Protein 5LYE (pdb70)

Solvent-accessible surface area: 19104 Å² total; per-residue (Å²): 78,90,166,97,102,221,54,169,83,124,147,8,70,70,111,35,10,77,61,66,140,70,116,147,25,40,112,30,111,59,48,120,75,45,21,68,61,74,116,149,101,144,167,161,105,123,111,95,51,67,39,85,164,168,164,198,50,43,96,127,115,6,71,58,78,51,13,46,82,108,66,111,85,26,18,90,42,62,77,15,97,119,38,41,18,28,80,158,112,44,219,36,59,70,104,102,13,70,64,48,87,54,99,33,84,64,39,88,15,30,40,97,9,226,75,11,97,63,97,58,190,194,49,94,79,111,83,154,60,137,119,210,96,132,127,115,115,112,86,104,99,81,53,61,157,108,148,60,121,74,137,121,157,50,16,142,122,180,62,155,135,59,101,75,105,112,36,72,23,221,112,45,59,3,25,22,73,85,108,66,92,51,138,72,44,120,57,71,14,45,90,48,1,66,16,56,67,8,38,20,106,56,0,88,52,0,21,92,116,28,24,67,187,96,36,55,54,94,77,64,0,2,12,8,81,76,203,166,50,82,6,2,11,0,46,97

Sequence (236 aa):
ATESVYGLTRYSTNDEAIA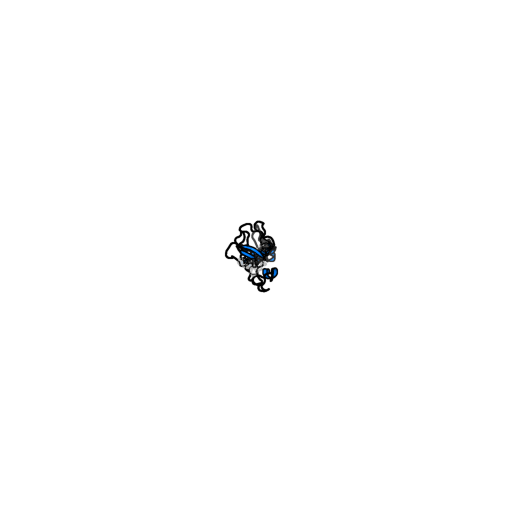GVNNESSITPAKFTVALNNVFETPYTFMNSTATEEYKGVIKLGTQSEVNSNNASVAVTGATLNGRGSTTSMRGVVKLTTTAGSQSGGDASSALAWNADVIHQRGGQTINGTLRINNTLTIASGGANITGTVNMTGGYIQGKRVVTQNEIDRTIPVGAIMMWAADSLPSDAWRFCHGGTVSASDCPLYASRIGTRYGGSSSNPGLPDMRLNYIIKVKE

GO terms:
  GO:0098025 virus tail, baseplate (C, IDA)

B-factor: mean 38.6, std 27.91, range [8.02, 122.23]

Radius of gyration: 70.93 Å; Cα contacts (8 Å, |Δi|>4): 293; chains: 1; bounding box: 30×39×230 Å

Foldseek 3Di:
DAPVDDDDAAADDLVCLQVPDDRGHDYDPVSVVSNCCVPVVPDDCLVVQAPDVVHHHDAAADDLVCVQVVPPGHDYDPVSLVVFADDPVGDHDADEDQEPPDHDPPDPSYDHDPNRPDDDDPDDDDDPDDDDDDDDDDDPDDDDDDDDDDDDPFDDDPRHGDDDPVCVCVVPNQFDKDADDDDDDPDPQKDFQQKWWDACVVQVPCLVPPNQVVHDHSRTHIGHRDPNTMMGGRHD

Secondary structure (DSSP, 8-state):
--SSS-----BPPHHHHHSTT--SSB--HHHHHHHHTTTTT---TTTTS---SS-----PBPPHHHHHTT-SSSBPPHHHHHHSB--SSS--B-EEESSTT--BTTBSSEEE-TTSS---SS-----SS----SS-----SS----SSPPP-S--EETTEEPP-GGGHHHHS-TT-EEEE-SSS-S-TTEEESBS-B--TTT-HHHHHHHTTTTSB-SSSBBPPB---EEEEE---

Structure (mmCIF, N/CA/C/O backbone):
data_5LYE
#
_entry.id   5LYE
#
_cell.length_a   51.257
_cell.length_b   51.257
_cell.length_c   249.491
_cell.angle_alpha   90.00
_cell.angle_beta   90.00
_cell.angle_gamma   120.00
#
_symmetry.space_group_name_H-M   'P 3 2 1'
#
loop_
_entity.id
_entity.type
_entity.pdbx_description
1 polymer Gp12
2 non-polymer 'CHLORIDE ION'
3 non-polymer 'SULFATE ION'
4 water water
#
loop_
_atom_site.group_PDB
_atom_site.id
_atom_site.type_symbol
_atom_site.label_atom_id
_atom_site.label_alt_id
_atom_site.label_comp_id
_atom_site.label_asym_id
_atom_site.label_entity_id
_atom_site.label_seq_id
_atom_site.pdbx_PDB_ins_code
_atom_site.Cartn_x
_atom_site.Cartn_y
_atom_site.Cartn_z
_atom_site.occupancy
_atom_site.B_iso_or_equiv
_atom_site.auth_seq_id
_atom_site.auth_comp_id
_atom_site.auth_asym_id
_atom_site.auth_atom_id
_atom_site.pdbx_PDB_model_num
ATOM 1 N N . ALA A 1 6 ? 6.357 26.727 -62.874 1.00 80.00 90 ALA A N 1
ATOM 2 C CA . ALA A 1 6 ? 6.730 27.865 -61.969 1.00 80.41 90 ALA A CA 1
ATOM 3 C C . ALA A 1 6 ? 7.947 27.561 -61.088 1.00 75.18 90 ALA A C 1
ATOM 4 O O . ALA A 1 6 ? 8.222 26.402 -60.758 1.00 69.84 90 ALA A O 1
ATOM 6 N N . THR A 1 7 ? 8.663 28.622 -60.723 1.00 75.65 91 THR A N 1
ATOM 7 C CA . THR A 1 7 ? 9.853 28.545 -59.870 1.00 80.54 91 THR A CA 1
ATOM 8 C C . THR A 1 7 ? 9.828 29.711 -58.886 1.00 85.55 91 THR A C 1
ATOM 9 O O . THR A 1 7 ? 8.915 30.539 -58.930 1.00 83.18 91 THR A O 1
ATOM 13 N N . GLU A 1 8 ? 10.823 29.778 -58.003 1.00 88.94 92 GLU A N 1
ATOM 14 C CA . GLU A 1 8 ? 11.060 30.989 -57.209 1.00 94.03 92 GLU A CA 1
ATOM 15 C C . GLU A 1 8 ? 11.475 32.160 -58.105 1.00 98.33 92 GLU A C 1
ATOM 16 O O . GLU A 1 8 ? 11.046 33.296 -57.887 1.00 94.80 92 GLU A O 1
ATOM 22 N N . SER A 1 9 ? 12.290 31.854 -59.119 1.00 105.05 93 SER A N 1
ATOM 23 C CA . SER A 1 9 ? 12.890 32.854 -60.009 1.00 108.29 93 SER A CA 1
ATOM 24 C C . SER A 1 9 ? 11.925 33.448 -61.045 1.00 101.47 93 SER A C 1
ATOM 25 O O . SER A 1 9 ? 11.772 34.671 -61.103 1.00 101.31 93 SER A O 1
ATOM 28 N N . VAL A 1 10 ? 11.299 32.595 -61.862 1.00 90.87 94 VAL A N 1
ATOM 29 C CA . VAL A 1 10 ? 10.430 33.064 -62.956 1.00 94.11 94 VAL A CA 1
ATOM 30 C C . VAL A 1 10 ? 9.035 32.473 -62.879 1.00 93.45 94 VAL A C 1
ATOM 31 O O . VAL A 1 10 ? 8.810 31.444 -62.239 1.00 90.91 94 VAL A O 1
ATOM 35 N N . TYR A 1 11 ? 8.119 33.136 -63.580 1.00 95.51 95 TYR A N 1
ATOM 36 C CA . TYR A 1 11 ? 6.698 32.792 -63.580 1.00 97.25 95 TYR A CA 1
ATOM 37 C C . TYR A 1 11 ? 6.431 31.561 -64.456 1.00 100.39 95 TYR A C 1
ATOM 38 O O . TYR A 1 11 ? 7.295 31.133 -65.220 1.00 102.83 95 TYR A O 1
ATOM 47 N N . GLY A 1 12 ? 5.236 30.992 -64.323 1.00 103.22 96 GLY A N 1
ATOM 48 C CA . GLY A 1 12 ? 4.861 29.771 -65.043 1.00 102.20 96 GLY A CA 1
ATOM 49 C C . GLY A 1 12 ? 3.689 29.065 -64.388 1.00 101.59 96 GLY A C 1
ATOM 50 O O . GLY A 1 12 ? 3.027 29.629 -63.514 1.00 102.76 96 GLY A O 1
ATOM 51 N N . LEU A 1 13 ? 3.437 27.828 -64.813 1.00 101.23 97 LEU A N 1
ATOM 52 C CA . LEU A 1 13 ? 2.297 27.048 -64.316 1.00 99.20 97 LEU A CA 1
ATOM 53 C C . LEU A 1 13 ? 2.566 26.484 -62.920 1.00 97.23 97 LEU A C 1
ATOM 54 O O . LEU A 1 13 ? 3.715 26.204 -62.570 1.00 94.85 97 LEU A O 1
ATOM 59 N N . THR A 1 14 ? 1.492 26.315 -62.143 1.00 94.22 98 THR A N 1
ATOM 60 C CA . THR A 1 14 ? 1.537 25.633 -60.840 1.00 91.74 98 THR A CA 1
ATOM 61 C C . THR A 1 14 ? 0.255 24.817 -60.604 1.00 88.61 98 THR A C 1
ATOM 62 O O . THR A 1 14 ? -0.824 25.202 -61.065 1.00 88.63 98 THR A O 1
ATOM 66 N N . ARG A 1 15 ? 0.397 23.683 -59.915 1.00 83.46 99 ARG A N 1
ATOM 67 C CA . ARG A 1 15 ? -0.737 22.922 -59.389 1.00 79.97 99 ARG A CA 1
ATOM 68 C C . ARG A 1 15 ? -0.900 23.259 -57.904 1.00 78.37 99 ARG A C 1
ATOM 69 O O . ARG A 1 15 ? -0.090 23.992 -57.326 1.00 78.93 99 ARG A O 1
ATOM 77 N N . TYR A 1 16 ? -1.947 22.706 -57.300 1.00 75.70 100 TYR A N 1
ATOM 78 C CA . TYR A 1 16 ? -2.228 22.888 -55.877 1.00 71.88 100 TYR A CA 1
ATOM 79 C C . TYR A 1 16 ? -1.692 21.712 -55.071 1.00 75.77 100 TYR A C 1
ATOM 80 O O . TYR A 1 16 ? -1.763 20.546 -55.500 1.00 73.15 100 TYR A O 1
ATOM 89 N N . SER A 1 17 ? -1.159 22.025 -53.893 1.00 72.54 101 SER A N 1
ATOM 90 C CA . SER A 1 17 ? -0.667 20.998 -52.984 1.00 73.58 101 SER A CA 1
ATOM 91 C C . SER A 1 17 ? -1.845 20.148 -52.508 1.00 70.55 101 SER A C 1
ATOM 92 O O . SER A 1 17 ? -2.968 20.649 -52.429 1.00 66.69 101 SER A O 1
ATOM 95 N N . THR A 1 18 ? -1.599 18.862 -52.246 1.00 74.42 102 THR A N 1
ATOM 96 C CA . THR A 1 18 ? -2.598 17.986 -51.615 1.00 78.37 102 THR A CA 1
ATOM 97 C C . THR A 1 18 ? -2.627 18.271 -50.115 1.00 80.72 102 THR A C 1
ATOM 98 O O . THR A 1 18 ? -1.770 19.003 -49.596 1.00 79.28 102 THR A O 1
ATOM 102 N N . ASN A 1 19 ? -3.604 17.688 -49.419 1.00 84.92 103 ASN A N 1
ATOM 103 C CA . ASN A 1 19 ? -3.678 17.806 -47.954 1.00 81.22 103 ASN A CA 1
ATOM 104 C C . ASN A 1 19 ? -2.406 17.263 -47.312 1.00 76.99 103 ASN A C 1
ATOM 105 O O . ASN A 1 19 ? -1.798 17.943 -46.484 1.00 74.58 103 ASN A O 1
ATOM 110 N N . ASP A 1 20 ? -1.991 16.067 -47.737 1.00 76.87 104 ASP A N 1
ATOM 111 C CA . ASP A 1 20 ? -0.773 15.410 -47.228 1.00 79.73 104 ASP A CA 1
ATOM 112 C C . ASP A 1 20 ? 0.488 16.258 -47.439 1.00 84.27 104 ASP A C 1
ATOM 113 O O . ASP A 1 20 ? 1.359 16.312 -46.565 1.00 83.97 104 ASP A O 1
ATOM 118 N N . GLU A 1 21 ? 0.582 16.905 -48.601 1.00 87.90 105 GLU A N 1
ATOM 119 C CA . GLU A 1 21 ? 1.679 17.840 -48.892 1.00 88.64 105 GLU A CA 1
ATOM 120 C C . GLU A 1 21 ? 1.619 19.111 -48.032 1.00 83.01 105 GLU A C 1
ATOM 121 O O . GLU A 1 21 ? 2.656 19.625 -47.603 1.00 76.65 105 GLU A O 1
ATOM 127 N N . ALA A 1 22 ? 0.410 19.622 -47.811 1.00 80.90 106 ALA A N 1
ATOM 128 C CA . ALA A 1 22 ? 0.209 20.805 -46.968 1.00 85.03 106 ALA A CA 1
ATOM 129 C C . ALA A 1 22 ? 0.697 20.564 -45.531 1.00 86.93 106 ALA A C 1
ATOM 130 O O . ALA A 1 22 ? 1.333 21.440 -44.934 1.00 87.58 106 ALA A O 1
ATOM 132 N N . ILE A 1 23 ? 0.409 19.372 -45.002 1.00 86.28 107 ILE A N 1
ATOM 133 C CA . ILE A 1 23 ? 0.824 18.979 -43.647 1.00 87.17 107 ILE A CA 1
ATOM 134 C C . ILE A 1 23 ? 2.325 18.700 -43.610 1.00 89.35 107 ILE A C 1
ATOM 135 O O . ILE A 1 23 ? 3.026 19.226 -42.741 1.00 91.28 107 ILE A O 1
ATOM 140 N N . ALA A 1 24 ? 2.801 17.866 -44.536 1.00 86.65 108 ALA A N 1
ATOM 141 C CA . ALA A 1 24 ? 4.230 17.571 -44.669 1.00 86.87 108 ALA A CA 1
ATOM 142 C C . ALA A 1 24 ? 4.866 18.665 -45.508 1.00 90.62 108 ALA A C 1
ATOM 143 O O . ALA A 1 24 ? 5.191 18.462 -46.684 1.00 103.95 108 ALA A O 1
ATOM 145 N N . GLY A 1 25 ? 5.042 19.834 -44.900 1.00 87.05 109 GLY A N 1
ATOM 146 C CA . GLY A 1 25 ? 5.404 21.041 -45.632 1.00 88.47 109 GLY A CA 1
ATOM 147 C C . GLY A 1 25 ? 6.866 21.151 -46.023 1.00 90.28 109 GLY A C 1
ATOM 148 O O . GLY A 1 25 ? 7.587 22.007 -45.505 1.00 94.60 109 GLY A O 1
ATOM 149 N N . VAL A 1 26 ? 7.298 20.272 -46.927 1.00 88.08 110 VAL A N 1
ATOM 150 C CA . VAL A 1 26 ? 8.608 20.377 -47.587 1.00 88.85 110 VAL A CA 1
ATOM 151 C C . VAL A 1 26 ? 8.529 20.470 -49.127 1.00 87.05 110 VAL A C 1
ATOM 152 O O . VAL A 1 26 ? 9.504 20.891 -49.750 1.00 88.94 110 VAL A O 1
ATOM 156 N N . ASN A 1 27 ? 7.398 20.091 -49.737 1.00 82.57 111 ASN A N 1
ATOM 157 C CA . ASN A 1 27 ? 7.240 20.152 -51.193 1.00 81.48 111 ASN A CA 1
ATOM 158 C C . ASN A 1 27 ? 7.322 21.598 -51.703 1.00 81.56 111 ASN A C 1
ATOM 159 O O . ASN A 1 27 ? 6.506 22.438 -51.312 1.00 77.96 111 ASN A O 1
ATOM 164 N N . ASN A 1 28 ? 8.286 21.856 -52.596 1.00 78.39 112 ASN A N 1
ATOM 165 C CA . ASN A 1 28 ? 8.567 23.204 -53.121 1.00 77.01 112 ASN A CA 1
ATOM 166 C C . ASN A 1 28 ? 7.988 23.447 -54.538 1.00 73.99 112 ASN A C 1
ATOM 167 O O . ASN A 1 28 ? 8.326 24.438 -55.190 1.00 67.51 112 ASN A O 1
ATOM 172 N N . GLU A 1 29 ? 7.088 22.573 -54.988 1.00 75.59 113 GLU A N 1
ATOM 173 C CA . GLU A 1 29 ? 6.683 22.504 -56.394 1.00 79.75 113 GLU A CA 1
ATOM 174 C C . GLU A 1 29 ? 5.143 22.441 -56.557 1.00 77.85 113 GLU A C 1
ATOM 175 O O . GLU A 1 29 ? 4.616 21.651 -57.350 1.00 79.26 113 GLU A O 1
ATOM 181 N N . SER A 1 30 ? 4.452 23.298 -55.801 1.00 72.70 114 SER A N 1
ATOM 182 C CA . SER A 1 30 ? 2.977 23.441 -55.814 1.00 73.70 114 SER A CA 1
ATOM 183 C C . SER A 1 30 ? 2.588 24.609 -54.903 1.00 71.84 114 SER A C 1
ATOM 184 O O . SER A 1 30 ? 3.405 25.045 -54.095 1.00 75.07 114 SER A O 1
ATOM 187 N N . SER A 1 31 ? 1.358 25.109 -55.025 1.00 69.42 115 SER A N 1
ATOM 188 C CA . SER A 1 31 ? 0.918 26.297 -54.274 1.00 73.46 115 SER A CA 1
ATOM 189 C C . SER A 1 31 ? -0.224 26.005 -53.279 1.00 73.85 115 SER A C 1
ATOM 190 O O . SER A 1 31 ? -0.998 25.049 -53.451 1.00 68.66 115 SER A O 1
ATOM 193 N N . ILE A 1 32 ? -0.317 26.850 -52.247 1.00 71.31 116 ILE A N 1
ATOM 194 C CA . ILE A 1 32 ? -1.241 26.625 -51.119 1.00 69.48 116 ILE A CA 1
ATOM 195 C C . ILE A 1 32 ? -2.543 27.395 -51.312 1.00 61.70 116 ILE A C 1
ATOM 196 O O . ILE A 1 32 ? -2.547 28.622 -51.458 1.00 61.48 116 ILE A O 1
ATOM 201 N N . THR A 1 33 ? -3.640 26.645 -51.304 1.00 60.09 117 THR A N 1
ATOM 202 C CA . THR A 1 33 ? -4.977 27.216 -51.379 1.00 63.95 117 THR A CA 1
ATOM 203 C C . THR A 1 33 ? -5.489 27.558 -49.965 1.00 66.41 117 THR A C 1
ATOM 204 O O . THR A 1 33 ? -5.008 26.971 -48.987 1.00 64.40 117 THR A O 1
ATOM 208 N N . PRO A 1 34 ? -6.448 28.501 -49.845 1.00 67.95 118 PRO A N 1
ATOM 209 C CA . PRO A 1 34 ? -7.113 28.727 -48.556 1.00 74.25 118 PRO A CA 1
ATOM 210 C C . PRO A 1 34 ? -7.491 27.438 -47.802 1.00 77.79 118 PRO A C 1
ATOM 211 O O . PRO A 1 34 ? -7.142 27.288 -46.635 1.00 74.56 118 PRO A O 1
ATOM 215 N N . ALA A 1 35 ? -8.148 26.509 -48.495 1.00 79.15 119 ALA A N 1
ATOM 216 C CA . ALA A 1 35 ? -8.567 25.221 -47.916 1.00 79.04 119 ALA A CA 1
ATOM 217 C C . ALA A 1 35 ? -7.453 24.384 -47.297 1.00 80.17 119 ALA A C 1
ATOM 218 O O . ALA A 1 35 ? -7.740 23.537 -46.457 1.00 81.91 119 ALA A O 1
ATOM 220 N N . LYS A 1 36 ? -6.206 24.594 -47.722 1.00 79.63 120 LYS A N 1
ATOM 221 C CA . LYS A 1 36 ? -5.059 23.839 -47.198 1.00 86.40 120 LYS A CA 1
ATOM 222 C C . LYS A 1 36 ? -4.093 24.664 -46.345 1.00 81.60 120 LYS A C 1
ATOM 223 O O . LYS A 1 36 ? -3.168 24.115 -45.746 1.00 76.33 120 LYS A O 1
ATOM 229 N N . PHE A 1 37 ? -4.305 25.976 -46.300 1.00 80.41 121 PHE A N 1
ATOM 230 C CA . PHE A 1 37 ? -3.827 26.798 -45.195 1.00 83.71 121 PHE A CA 1
ATOM 231 C C . PHE A 1 37 ? -4.475 26.280 -43.907 1.00 82.89 121 PHE A C 1
ATOM 232 O O . PHE A 1 37 ? -3.797 26.098 -42.898 1.00 87.41 121 PHE A O 1
ATOM 240 N N . THR A 1 38 ? -5.779 26.009 -43.979 1.00 79.20 122 THR A N 1
ATOM 241 C CA . THR A 1 38 ? -6.573 25.598 -42.825 1.00 82.97 122 THR A CA 1
ATOM 242 C C . THR A 1 38 ? -6.433 24.115 -42.469 1.00 86.59 122 THR A C 1
ATOM 243 O O . THR A 1 38 ? -6.682 23.741 -41.321 1.00 83.25 122 THR A O 1
ATOM 247 N N . VAL A 1 39 ? -6.064 23.278 -43.443 1.00 85.62 123 VAL A N 1
ATOM 248 C CA . VAL A 1 39 ? -5.681 21.884 -43.174 1.00 85.94 123 VAL A CA 1
ATOM 249 C C . VAL A 1 39 ? -4.316 21.869 -42.488 1.00 89.49 123 VAL A C 1
ATOM 250 O O . VAL A 1 39 ? -4.149 21.237 -41.445 1.00 95.00 123 VAL A O 1
ATOM 254 N N . ALA A 1 40 ? -3.351 22.568 -43.083 1.00 91.90 124 ALA A N 1
ATOM 255 C CA . ALA A 1 40 ? -1.963 22.567 -42.603 1.00 92.01 124 ALA A CA 1
ATOM 256 C C . ALA A 1 40 ? -1.779 23.234 -41.240 1.00 89.48 124 ALA A C 1
ATOM 257 O O . ALA A 1 40 ? -0.903 22.824 -40.473 1.00 85.01 124 ALA A O 1
ATOM 259 N N . LEU A 1 41 ? -2.584 24.261 -40.953 1.00 87.19 125 LEU A N 1
ATOM 260 C CA . LEU A 1 41 ? -2.566 24.914 -39.634 1.00 89.74 125 LEU A CA 1
ATOM 261 C C . LEU A 1 41 ? -2.925 23.966 -38.485 1.00 93.66 125 LEU A C 1
ATOM 262 O O . LEU A 1 41 ? -2.382 24.098 -37.387 1.00 97.62 125 LEU A O 1
ATOM 267 N N . ASN A 1 42 ? -3.788 22.986 -38.744 1.00 90.13 126 ASN A N 1
ATOM 268 C CA . ASN A 1 42 ? -4.264 22.078 -37.696 1.00 92.29 126 ASN A CA 1
ATOM 269 C C . ASN A 1 42 ? -3.264 20.971 -37.255 1.00 97.01 126 ASN A C 1
ATOM 270 O O . ASN A 1 42 ? -3.580 20.174 -36.371 1.00 99.78 126 ASN A O 1
ATOM 275 N N . ASN A 1 43 ? -2.077 20.926 -37.866 1.00 96.07 127 ASN A N 1
ATOM 276 C CA . ASN A 1 43 ? -0.915 20.209 -37.305 1.00 100.98 127 ASN A CA 1
ATOM 277 C C . ASN A 1 43 ? -0.060 21.115 -36.399 1.00 104.68 127 ASN A C 1
ATOM 278 O O . ASN A 1 43 ? 0.846 20.624 -35.714 1.00 99.34 127 ASN A O 1
ATOM 283 N N . VAL A 1 44 ? -0.336 22.422 -36.415 1.00 108.67 128 VAL A N 1
ATOM 284 C CA . VAL A 1 44 ? 0.424 23.422 -35.657 1.00 112.81 128 VAL A CA 1
ATOM 285 C C . VAL A 1 44 ? -0.519 24.150 -34.689 1.00 113.82 128 VAL A C 1
ATOM 286 O O . VAL A 1 44 ? -0.387 24.001 -33.475 1.00 112.66 128 VAL A O 1
ATOM 290 N N . PHE A 1 45 ? -1.477 24.906 -35.232 1.00 114.51 129 PHE A N 1
ATOM 291 C CA . PHE A 1 45 ? -2.553 25.548 -34.451 1.00 109.72 129 PHE A CA 1
ATOM 292 C C . PHE A 1 45 ? -3.423 24.527 -33.713 1.00 106.16 129 PHE A C 1
ATOM 293 O O . PHE A 1 45 ? -4.030 24.874 -32.705 1.00 115.54 129 PHE A O 1
ATOM 301 N N . GLU A 1 46 ? -3.488 23.283 -34.200 1.00 98.50 130 GLU A N 1
ATOM 302 C CA . GLU A 1 46 ? -4.262 22.223 -33.530 1.00 93.89 130 GLU A CA 1
ATOM 303 C C . GLU A 1 46 ? -3.447 20.931 -33.252 1.00 90.54 130 GLU A C 1
ATOM 304 O O . GLU A 1 46 ? -3.999 19.827 -33.249 1.00 87.25 130 GLU A O 1
ATOM 310 N N . THR A 1 47 ? -2.138 2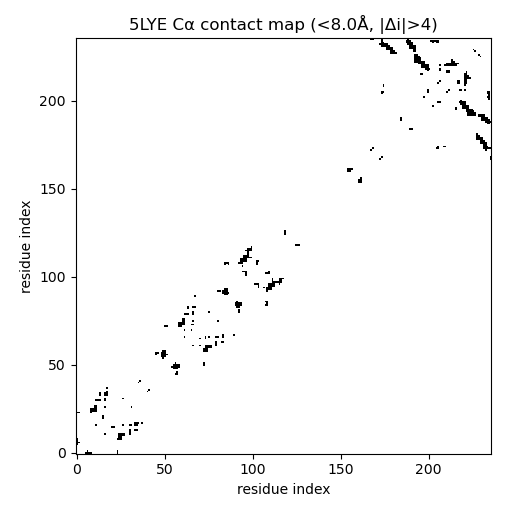1.095 -33.023 1.00 88.74 131 THR A N 1
ATOM 311 C CA . THR A 1 47 ? -1.291 20.094 -32.345 1.00 88.90 131 THR A CA 1
ATOM 312 C C . THR A 1 47 ? -0.024 20.782 -31.816 1.00 91.46 131 THR A C 1
ATOM 313 O O . THR A 1 47 ? 0.938 21.010 -32.548 1.00 93.21 131 THR A O 1
ATOM 317 N N . PRO A 1 128 ? 5.887 27.479 34.282 1.00 82.05 212 PRO A N 1
ATOM 318 C CA . PRO A 1 128 ? 6.585 26.301 34.794 1.00 82.43 212 PRO A CA 1
ATOM 319 C C . PRO A 1 128 ? 8.049 26.514 35.232 1.00 85.54 212 PRO A C 1
ATOM 320 O O . PRO A 1 128 ? 8.788 25.541 35.385 1.00 82.54 212 PRO A O 1
ATOM 324 N N . TYR A 1 129 ? 8.450 27.772 35.416 1.00 84.31 213 TYR A N 1
ATOM 325 C CA . TYR A 1 129 ? 9.685 28.130 36.127 1.00 84.52 213 TYR A CA 1
ATOM 326 C C . TYR A 1 129 ? 9.361 29.342 36.994 1.00 98.61 213 TYR A C 1
ATOM 327 O O . TYR A 1 129 ? 9.419 29.246 38.217 1.00 106.77 213 TYR A O 1
ATOM 336 N N . THR A 1 130 ? 8.980 30.461 36.365 1.00 107.57 214 THR A N 1
ATOM 337 C CA . THR A 1 130 ? 8.456 31.628 37.097 1.00 112.59 214 THR A CA 1
ATOM 338 C C . THR A 1 130 ? 7.024 31.405 37.655 1.00 110.49 214 THR A C 1
ATOM 339 O O . THR A 1 130 ? 6.415 32.339 38.171 1.00 115.38 214 THR A O 1
ATOM 343 N N . PHE A 1 131 ? 6.481 30.193 37.514 1.00 100.37 215 PHE A N 1
ATOM 344 C CA . PHE A 1 131 ? 5.397 29.709 38.374 1.00 93.21 215 PHE A CA 1
ATOM 345 C C . PHE A 1 131 ? 5.988 29.370 39.733 1.00 93.87 215 PHE A C 1
ATOM 346 O O . PHE A 1 131 ? 5.621 29.958 40.748 1.00 91.99 215 PHE A O 1
ATOM 354 N N . MET A 1 132 ? 6.937 28.440 39.718 1.00 88.15 216 MET A N 1
ATOM 355 C CA . MET A 1 132 ? 7.524 27.894 40.926 1.00 85.92 216 MET A CA 1
ATOM 356 C C . MET A 1 132 ? 8.586 28.813 41.550 1.00 85.81 216 MET A C 1
ATOM 357 O O . MET A 1 132 ? 8.929 28.627 42.719 1.00 90.00 216 MET A O 1
ATOM 362 N N . ASN A 1 133 ? 9.100 29.786 40.788 1.00 78.07 217 ASN A N 1
ATOM 363 C CA . ASN A 1 133 ? 10.055 30.792 41.299 1.00 76.03 217 ASN A CA 1
ATOM 364 C C . ASN A 1 133 ? 9.403 32.150 41.609 1.00 75.10 217 ASN A C 1
ATOM 365 O O . ASN A 1 133 ? 10.082 33.073 42.094 1.00 75.52 217 ASN A O 1
ATOM 370 N N . SER A 1 134 ? 8.107 32.281 41.316 1.00 69.87 218 SER A N 1
ATOM 371 C CA . SER A 1 134 ? 7.295 33.380 41.850 1.00 73.63 218 SER A CA 1
ATOM 372 C C . SER A 1 134 ? 6.717 32.907 43.193 1.00 70.83 218 SER A C 1
ATOM 373 O O . SER A 1 134 ? 5.532 32.557 43.295 1.00 68.86 218 SER A O 1
ATOM 376 N N . THR A 1 135 ? 7.584 32.881 44.206 1.00 75.24 219 THR A N 1
ATOM 377 C CA . THR A 1 135 ? 7.251 32.358 45.548 1.00 72.50 219 THR A CA 1
ATOM 378 C C . THR A 1 135 ? 6.507 33.381 46.416 1.00 72.43 219 THR A C 1
ATOM 379 O O . THR A 1 135 ? 6.500 34.588 46.130 1.00 64.51 219 THR A O 1
ATOM 383 N N . ALA A 1 136 ? 5.885 32.891 47.489 1.00 74.35 220 ALA A N 1
ATOM 384 C CA . ALA A 1 136 ? 5.314 33.785 48.496 1.00 67.44 220 ALA A CA 1
ATOM 385 C C . ALA A 1 136 ? 6.454 34.517 49.214 1.00 62.98 220 ALA A C 1
ATOM 386 O O . ALA A 1 136 ? 7.526 33.944 49.453 1.00 62.47 220 ALA A O 1
ATOM 388 N N . THR A 1 137 ? 6.226 35.790 49.524 1.00 64.45 221 THR A N 1
ATOM 389 C CA . THR A 1 137 ? 7.176 36.613 50.273 1.00 63.30 221 THR A CA 1
ATOM 390 C C . THR A 1 137 ? 6.441 37.712 51.042 1.00 61.80 221 THR A C 1
ATOM 391 O O . THR A 1 137 ? 5.207 37.840 50.971 1.00 58.06 221 THR A O 1
ATOM 395 N N . GLU A 1 138 ? 7.216 38.480 51.802 1.00 65.90 222 GLU A N 1
ATOM 396 C CA . GLU A 1 138 ? 6.823 39.827 52.194 1.00 75.81 222 GLU A CA 1
ATOM 397 C C . GLU A 1 138 ? 7.198 40.672 50.967 1.00 82.78 222 GLU A C 1
ATOM 398 O O . GLU A 1 138 ? 8.269 40.454 50.388 1.00 88.70 222 GLU A O 1
ATOM 404 N N . GLU A 1 139 ? 6.339 41.632 50.606 1.00 83.78 223 GLU A N 1
ATOM 405 C CA . GLU A 1 139 ? 6.259 42.280 49.257 1.00 78.84 223 GLU A CA 1
ATOM 406 C C . GLU A 1 139 ? 5.253 41.602 48.311 1.00 73.12 223 GLU A C 1
ATOM 407 O O . GLU A 1 139 ? 4.256 42.218 47.930 1.00 67.75 223 GLU A O 1
ATOM 413 N N . TYR A 1 140 ? 5.505 40.344 47.939 1.00 74.21 224 TYR A N 1
ATOM 414 C CA . TYR A 1 140 ? 4.781 39.713 46.815 1.00 77.08 224 TYR A CA 1
ATOM 415 C C . TYR A 1 140 ? 4.076 38.383 47.128 1.00 73.21 224 TYR A C 1
ATOM 416 O O . TYR A 1 140 ? 4.592 37.552 47.883 1.00 70.55 224 TYR A O 1
ATOM 425 N N . LYS A 1 141 ? 2.925 38.182 46.476 1.00 69.89 225 LYS A N 1
ATOM 426 C CA . LYS A 1 141 ? 2.134 36.932 46.554 1.00 71.02 225 LYS A CA 1
ATOM 427 C C . LYS A 1 141 ? 2.750 35.847 45.664 1.00 69.68 225 LYS A C 1
ATOM 428 O O . LYS A 1 141 ? 3.695 36.133 44.922 1.00 72.07 225 LYS A O 1
ATOM 434 N N . GLY A 1 142 ? 2.234 34.614 45.717 1.00 70.58 226 GLY A N 1
ATOM 435 C CA . GLY A 1 142 ? 2.806 33.541 44.879 1.00 72.09 226 GLY A CA 1
ATOM 436 C C . GLY A 1 142 ? 2.437 32.084 45.132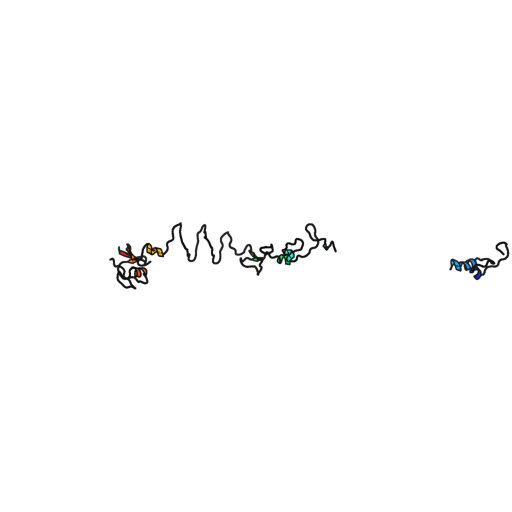 1.00 71.01 226 GLY A C 1
ATOM 437 O O . GLY A 1 142 ? 1.290 31.678 44.951 1.00 79.58 226 GLY A O 1
ATOM 438 N N . VAL A 1 143 ? 3.436 31.282 45.490 1.00 66.19 227 VAL A N 1
ATOM 439 C CA . VAL A 1 143 ? 3.257 29.853 45.798 1.00 64.52 227 VAL A CA 1
ATOM 440 C C . VAL A 1 143 ? 4.011 29.471 47.080 1.00 67.29 227 VAL A C 1
ATOM 441 O O . VAL A 1 143 ? 5.042 30.087 47.429 1.00 61.12 227 VAL A O 1
ATOM 445 N N . ILE A 1 144 ? 3.511 28.434 47.758 1.00 70.20 228 ILE A N 1
ATOM 446 C CA . ILE A 1 144 ? 4.041 28.058 49.068 1.00 66.60 228 ILE A CA 1
ATOM 447 C C . ILE A 1 144 ? 4.087 26.548 49.308 1.00 60.33 228 ILE A C 1
ATOM 448 O O . ILE A 1 144 ? 3.159 25.801 48.976 1.00 57.78 228 ILE A O 1
ATOM 453 N N . LYS A 1 145 ? 5.210 26.121 49.864 1.00 58.28 229 LYS A N 1
ATOM 454 C CA . LYS A 1 145 ? 5.389 24.770 50.368 1.00 64.18 229 LYS A CA 1
ATOM 455 C C . LYS A 1 145 ? 4.722 24.692 51.787 1.00 63.19 229 LYS A C 1
ATOM 456 O O . LYS A 1 145 ? 4.817 25.652 52.566 1.00 53.86 229 LYS A O 1
ATOM 462 N N . LEU A 1 146 ? 4.023 23.590 52.089 1.00 60.49 230 LEU A N 1
ATOM 463 C CA . LEU A 1 146 ? 3.570 23.298 53.473 1.00 57.40 230 LEU A CA 1
ATOM 464 C C . LEU A 1 146 ? 4.782 22.919 54.326 1.00 60.27 230 LEU A C 1
ATOM 465 O O . LEU A 1 146 ? 5.556 22.014 53.960 1.00 61.21 230 LEU A O 1
ATOM 470 N N . GLY A 1 147 ? 4.955 23.587 55.466 1.00 56.33 231 GLY A N 1
ATOM 471 C CA . GLY A 1 147 ? 5.999 23.179 56.415 1.00 49.91 231 GLY A CA 1
ATOM 472 C C . GLY A 1 147 ? 5.710 21.797 56.963 1.00 47.52 231 GLY A C 1
ATOM 473 O O . GLY A 1 147 ? 4.559 21.470 57.254 1.00 52.18 231 GLY A O 1
ATOM 474 N N . THR A 1 148 ? 6.739 20.966 57.072 1.00 45.46 232 THR A N 1
ATOM 475 C CA . THR A 1 148 ? 6.672 19.818 57.978 1.00 50.33 232 THR A CA 1
ATOM 476 C C . THR A 1 148 ? 6.688 20.369 59.424 1.00 49.06 232 THR A C 1
ATOM 477 O O . THR A 1 148 ? 7.088 21.524 59.656 1.00 43.97 232 THR A O 1
ATOM 481 N N . GLN A 1 149 ? 6.300 19.528 60.386 1.00 54.39 233 GLN A N 1
ATOM 482 C CA . GLN A 1 149 ? 6.366 19.902 61.805 1.00 49.73 233 GLN A CA 1
ATOM 483 C C . GLN A 1 149 ? 7.763 20.393 62.144 1.00 50.11 233 GLN A C 1
ATOM 484 O O . GLN A 1 149 ? 7.930 21.466 62.741 1.00 42.18 233 GLN A O 1
ATOM 490 N N . SER A 1 150 ? 8.752 19.597 61.732 1.00 47.25 234 SER A N 1
ATOM 491 C CA . SER A 1 150 ? 10.155 19.911 61.950 1.00 50.49 234 SER A CA 1
ATOM 492 C C . SER A 1 150 ? 10.550 21.322 61.490 1.00 48.08 234 SER A C 1
ATOM 493 O O . SER A 1 150 ? 11.320 22.031 62.156 1.00 49.55 234 SER A O 1
ATOM 496 N N . GLU A 1 151 ? 10.035 21.723 60.339 1.00 52.80 235 GLU A N 1
ATOM 497 C CA . GLU A 1 151 ? 10.327 23.052 59.794 1.00 52.37 235 GLU A CA 1
ATOM 498 C C . GLU A 1 151 ? 9.570 24.133 60.547 1.00 50.05 235 GLU A C 1
ATOM 499 O O . GLU A 1 151 ? 10.097 25.242 60.777 1.00 49.95 235 GLU A O 1
ATOM 505 N N . VAL A 1 152 ? 8.321 23.824 60.895 1.00 48.74 236 VAL A N 1
ATOM 506 C CA . VAL A 1 152 ? 7.499 24.766 61.663 1.00 46.94 236 VAL A CA 1
ATOM 507 C C . VAL A 1 152 ? 8.209 25.044 62.974 1.00 43.49 236 VAL A C 1
ATOM 508 O O . VAL A 1 152 ? 8.484 26.197 63.281 1.00 41.30 236 VAL A O 1
ATOM 512 N N . ASN A 1 153 ? 8.612 23.991 63.672 1.00 42.98 237 ASN A N 1
ATOM 513 C CA . ASN A 1 153 ? 9.271 24.138 64.988 1.00 42.21 237 ASN A CA 1
ATOM 514 C C . ASN A 1 153 ? 10.617 24.839 64.935 1.00 47.22 237 ASN A C 1
ATOM 515 O O . ASN A 1 153 ? 11.005 25.502 65.901 1.00 52.51 237 ASN A O 1
ATOM 520 N N . SER A 1 154 ? 11.325 24.695 63.808 1.00 51.19 238 SER A N 1
ATOM 521 C CA . SER A 1 154 ? 12.607 25.365 63.575 1.00 49.00 238 SER A CA 1
ATOM 522 C C . SER A 1 154 ? 12.469 26.836 63.184 1.00 47.26 238 SER A C 1
ATOM 523 O O . SER A 1 154 ? 13.474 27.482 62.910 1.00 53.94 238 SER A O 1
ATOM 526 N N . ASN A 1 155 ? 11.254 27.371 63.132 1.00 46.00 239 ASN A N 1
ATOM 527 C CA . ASN A 1 155 ? 11.032 28.799 62.833 1.00 47.19 239 ASN A CA 1
ATOM 528 C C . ASN A 1 155 ? 11.331 29.177 61.369 1.00 51.54 239 ASN A C 1
ATOM 529 O O . ASN A 1 155 ? 11.662 30.338 61.058 1.00 45.89 239 ASN A O 1
ATOM 534 N N . ASN A 1 156 ? 11.170 28.192 60.483 1.00 55.11 240 ASN A N 1
ATOM 535 C CA . ASN A 1 156 ? 11.368 28.378 59.043 1.00 50.38 240 ASN A CA 1
ATOM 536 C C . ASN A 1 156 ? 10.555 29.553 58.545 1.00 48.78 240 ASN A C 1
ATOM 537 O O . ASN A 1 156 ? 9.320 29.545 58.648 1.00 43.63 240 ASN A O 1
ATOM 542 N N . ALA A 1 157 ? 11.253 30.546 57.991 1.00 45.80 241 ALA A N 1
ATOM 543 C CA . ALA A 1 157 ? 10.630 31.807 57.552 1.00 52.17 241 ALA A CA 1
ATOM 544 C C . ALA A 1 157 ? 9.896 31.784 56.177 1.00 52.04 241 ALA A C 1
ATOM 545 O O . ALA A 1 157 ? 9.362 32.815 55.747 1.00 51.01 241 ALA A O 1
ATOM 547 N N . SER A 1 158 ? 9.847 30.630 55.513 1.00 56.48 242 SER A N 1
ATOM 548 C CA . SER A 1 158 ? 9.294 30.536 54.145 1.00 59.02 242 SER A CA 1
ATOM 549 C C . SER A 1 158 ? 8.054 29.668 54.021 1.00 62.09 242 SER A C 1
ATOM 550 O O . SER A 1 158 ? 7.132 30.029 53.290 1.00 66.75 242 SER A O 1
ATOM 553 N N . VAL A 1 159 ? 8.041 28.516 54.696 1.00 59.68 243 VAL A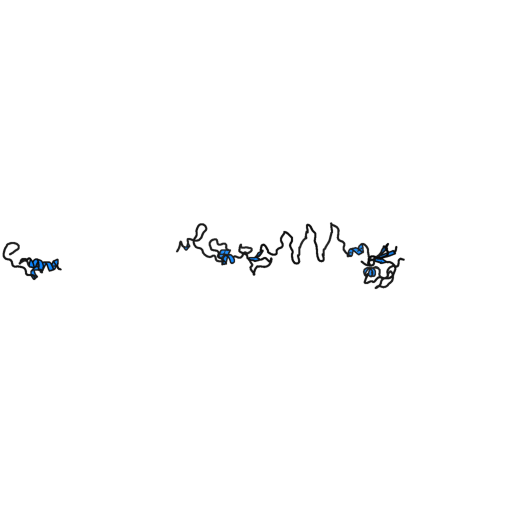 N 1
ATOM 554 C CA . VAL A 1 159 ? 6.946 27.542 54.539 1.00 58.87 243 VAL A CA 1
ATOM 555 C C . VAL A 1 159 ? 5.631 28.000 55.157 1.00 57.53 243 VAL A C 1
ATOM 556 O O . VAL A 1 159 ? 5.583 29.014 55.859 1.00 65.59 243 VAL A O 1
ATOM 560 N N . ALA A 1 160 ? 4.569 27.251 54.875 1.00 50.53 244 ALA A N 1
ATOM 561 C CA . ALA A 1 160 ? 3.243 27.547 55.372 1.00 53.76 244 ALA A CA 1
ATOM 562 C C . ALA A 1 160 ? 2.910 26.730 56.629 1.00 54.32 244 ALA A C 1
ATOM 563 O O . ALA A 1 160 ? 3.225 25.534 56.723 1.00 50.36 244 ALA A O 1
ATOM 565 N N . VAL A 1 161 ? 2.241 27.387 57.575 1.00 48.33 245 VAL A N 1
ATOM 566 C CA . VAL A 1 161 ? 1.707 26.723 58.766 1.00 43.41 245 VAL A CA 1
ATOM 567 C C . VAL A 1 161 ? 0.296 26.249 58.491 1.00 35.06 245 VAL A C 1
ATOM 568 O O . VAL A 1 161 ? -0.538 27.037 58.043 1.00 43.46 245 VAL A O 1
ATOM 572 N N . THR A 1 162 ? 0.013 24.985 58.781 1.00 37.17 246 THR A N 1
ATOM 573 C CA . THR A 1 162 ? -1.357 24.458 58.687 1.00 40.97 246 THR A CA 1
ATOM 574 C C . THR A 1 162 ? -2.030 24.357 60.055 1.00 44.87 246 THR A C 1
ATOM 575 O O . THR A 1 162 ? -1.393 24.570 61.074 1.00 41.80 246 THR A O 1
ATOM 579 N N . GLY A 1 163 ? -3.317 24.036 60.054 1.00 46.06 247 GLY A N 1
ATOM 580 C CA . GLY A 1 163 ? -4.013 23.637 61.269 1.00 50.39 247 GLY A CA 1
ATOM 581 C C . GLY A 1 163 ? -3.255 22.563 62.025 1.00 50.01 247 GLY A C 1
ATOM 582 O O . GLY A 1 163 ? -3.114 22.653 63.231 1.00 45.26 247 GLY A O 1
ATOM 583 N N . ALA A 1 164 ? -2.713 21.584 61.305 1.00 46.16 248 ALA A N 1
ATOM 584 C CA . ALA A 1 164 ? -2.079 20.432 61.922 1.00 42.76 248 ALA A CA 1
ATOM 585 C C . ALA A 1 164 ? -0.722 20.731 62.525 1.00 43.17 248 ALA A C 1
ATOM 586 O O . ALA A 1 164 ? -0.347 20.133 63.558 1.00 42.49 248 ALA A O 1
ATOM 588 N N . THR A 1 165 ? 0.050 21.595 61.875 1.00 41.13 249 THR A N 1
ATOM 589 C CA . THR A 1 165 ? 1.377 21.909 62.375 1.00 41.45 249 THR A CA 1
ATOM 590 C C . THR A 1 165 ? 1.354 23.059 63.403 1.00 37.99 249 THR A C 1
ATOM 591 O O . THR A 1 165 ? 2.276 23.174 64.190 1.00 39.67 249 THR A O 1
ATOM 595 N N . LEU A 1 166 ? 0.314 23.887 63.378 1.00 38.50 250 LEU A N 1
ATOM 596 C CA . LEU A 1 166 ? 0.042 24.844 64.461 1.00 36.46 250 LEU A CA 1
ATOM 597 C C . LEU A 1 166 ? -0.267 24.021 65.738 1.00 37.75 250 LEU A C 1
ATOM 598 O O . LEU A 1 166 ? 0.402 24.194 66.777 1.00 37.14 250 LEU A O 1
ATOM 603 N N . ASN A 1 167 ? -1.243 23.113 65.637 1.00 34.43 251 ASN A N 1
ATOM 604 C CA . ASN A 1 167 ? -1.578 22.203 66.712 1.00 37.36 251 ASN A CA 1
ATOM 605 C C . ASN A 1 167 ? -0.376 21.381 67.159 1.00 40.67 251 ASN A C 1
ATOM 606 O O . ASN A 1 167 ? -0.214 21.102 68.358 1.00 38.20 251 ASN A O 1
ATOM 611 N N . GLY A 1 168 ? 0.463 20.972 66.202 1.00 35.18 252 GLY A N 1
ATOM 612 C CA . GLY A 1 168 ? 1.576 20.099 66.499 1.00 32.08 252 GLY A CA 1
ATOM 613 C C . GLY A 1 168 ? 2.744 20.796 67.164 1.00 34.98 252 GLY A C 1
ATOM 614 O O . GLY A 1 168 ? 3.554 20.148 67.792 1.00 35.11 252 GLY A O 1
ATOM 615 N N . ARG A 1 169 ? 2.838 22.118 67.038 1.00 33.03 253 ARG A N 1
ATOM 616 C CA . ARG A 1 169 ? 3.905 22.860 67.668 1.00 31.14 253 ARG A CA 1
ATOM 617 C C . ARG A 1 169 ? 3.543 23.185 69.184 1.00 29.23 253 ARG A C 1
ATOM 618 O O . ARG A 1 169 ? 3.332 24.344 69.548 1.00 27.47 253 ARG A O 1
ATOM 626 N N . GLY A 1 170 ? 3.516 22.159 70.015 1.00 30.81 254 GLY A N 1
ATOM 627 C CA . GLY A 1 170 ? 3.294 22.309 71.471 1.00 28.09 254 GLY A CA 1
ATOM 628 C C . GLY A 1 170 ? 4.364 23.112 72.173 1.00 25.38 254 GLY A C 1
ATOM 629 O O . GLY A 1 170 ? 5.561 22.862 72.061 1.00 23.43 254 GLY A O 1
ATOM 630 N N . SER A 1 171 ? 3.934 24.102 72.939 1.00 24.94 255 SER A N 1
ATOM 631 C CA . SER A 1 171 ? 4.855 24.826 73.808 1.00 22.64 255 SER A CA 1
ATOM 632 C C . SER A 1 171 ? 5.722 23.878 74.660 1.00 23.18 255 SER A C 1
ATOM 633 O O . SER A 1 171 ? 5.259 22.852 75.126 1.00 23.86 255 SER A O 1
ATOM 636 N N . THR A 1 172 ? 6.990 24.210 74.857 1.00 24.51 256 THR A N 1
ATOM 637 C CA . THR A 1 172 ? 7.817 23.521 75.838 1.00 27.72 256 THR A CA 1
ATOM 638 C C . THR A 1 172 ? 8.534 24.607 76.635 1.00 25.19 256 THR A C 1
ATOM 639 O O . THR A 1 172 ? 8.350 25.798 76.383 1.00 27.49 256 THR A O 1
ATOM 643 N N . THR A 1 173 ? 9.396 24.207 77.562 1.00 25.71 257 THR A N 1
ATOM 644 C CA . THR A 1 173 ? 10.241 25.163 78.244 1.00 27.92 257 THR A CA 1
ATOM 645 C C . THR A 1 173 ? 11.303 25.830 77.346 1.00 29.58 257 THR A C 1
ATOM 646 O O . THR A 1 173 ? 11.812 26.885 77.690 1.00 28.83 257 THR A O 1
ATOM 650 N N . SER A 1 174 ? 11.614 25.235 76.204 1.00 32.73 258 SER A N 1
ATOM 651 C CA . SER A 1 174 ? 12.646 25.761 75.288 1.00 37.41 258 SER A CA 1
ATOM 652 C C . SER A 1 174 ? 12.087 26.334 73.979 1.00 37.76 258 SER A C 1
ATOM 653 O O . SER A 1 174 ? 12.819 27.028 73.242 1.00 33.92 258 SER A O 1
ATOM 656 N N . MET A 1 175 ? 10.821 26.048 73.679 1.00 32.81 259 MET A N 1
ATOM 657 C CA . MET A 1 175 ? 10.251 26.473 72.409 1.00 35.43 259 MET A CA 1
ATOM 658 C C . MET A 1 175 ? 8.869 27.070 72.612 1.00 31.37 259 MET A C 1
ATOM 659 O O . MET A 1 175 ? 7.989 26.376 73.115 1.00 27.32 259 MET A O 1
ATOM 664 N N . ARG A 1 176 ? 8.675 28.304 72.130 1.00 30.35 260 ARG A N 1
ATOM 665 C CA . ARG A 1 176 ? 7.334 28.912 72.026 1.00 29.93 260 ARG A CA 1
ATOM 666 C C . ARG A 1 176 ? 6.396 28.037 71.217 1.00 31.34 260 ARG A C 1
ATOM 667 O O . ARG A 1 176 ? 6.796 27.423 70.218 1.00 31.59 260 ARG A O 1
ATOM 675 N N . GLY A 1 177 ? 5.145 27.980 71.650 1.00 28.91 261 GLY A N 1
ATOM 676 C CA . GLY A 1 177 ? 4.158 27.112 71.084 1.00 25.89 261 GLY A CA 1
ATOM 677 C C . GLY A 1 177 ? 2.750 27.346 71.620 1.00 25.98 261 GLY A C 1
ATOM 678 O O . GLY A 1 177 ? 2.509 28.290 72.370 1.00 24.37 261 GLY A O 1
ATOM 679 N N . VAL A 1 178 ? 1.833 26.496 71.176 1.00 23.34 262 VAL A N 1
ATOM 680 C CA . VAL A 1 178 ? 0.442 26.533 71.582 1.00 24.94 262 VAL A CA 1
ATOM 681 C C . VAL A 1 178 ? 0.315 25.651 72.842 1.00 25.59 262 VAL A C 1
ATOM 682 O O . VAL A 1 178 ? 1.149 24.782 73.079 1.00 26.00 262 VAL A O 1
ATOM 686 N N . VAL A 1 179 ? -0.706 25.937 73.651 1.00 23.72 263 VAL A N 1
ATOM 687 C CA . VAL A 1 179 ? -0.985 25.200 74.866 1.00 23.17 263 VAL A CA 1
ATOM 688 C C . VAL A 1 179 ? -2.454 24.872 74.998 1.00 21.69 263 VAL A C 1
ATOM 689 O O . VAL A 1 179 ? -3.309 25.620 74.517 1.00 23.15 263 VAL A O 1
ATOM 693 N N . LYS A 1 180 ? -2.743 23.799 75.727 1.00 20.62 264 LYS A N 1
ATOM 694 C CA . LYS A 1 180 ? -4.032 23.602 76.348 1.00 22.17 264 LYS A CA 1
ATOM 695 C C . LYS A 1 180 ? -4.003 24.293 77.731 1.00 22.49 264 LYS A C 1
ATOM 696 O O . LYS A 1 180 ? -2.970 24.338 78.386 1.00 20.84 264 LYS A O 1
ATOM 702 N N . LEU A 1 181 ? -5.144 24.764 78.155 1.00 20.81 265 LEU A N 1
ATOM 703 C CA . LEU A 1 181 ? -5.312 25.227 79.534 1.00 21.31 265 LEU A CA 1
ATOM 704 C C . LEU A 1 181 ? -5.645 24.081 80.516 1.00 22.82 265 LEU A C 1
ATOM 705 O O . LEU A 1 181 ? -6.365 23.109 80.169 1.00 24.09 265 LEU A O 1
ATOM 710 N N . THR A 1 182 ? -5.132 24.206 81.746 1.00 19.14 266 THR A N 1
ATOM 711 C CA . THR A 1 182 ? -5.551 23.328 82.822 1.00 18.49 266 THR A CA 1
ATOM 712 C C . THR A 1 182 ? -5.988 24.226 84.011 1.00 19.41 266 THR A C 1
ATOM 713 O O . THR A 1 182 ? -5.386 25.234 84.291 1.00 15.63 266 THR A O 1
ATOM 717 N N . THR A 1 183 ? -7.109 23.898 84.629 1.00 18.17 267 THR A N 1
ATOM 718 C CA . THR A 1 183 ? -7.551 24.650 85.783 1.00 20.01 267 THR A CA 1
ATOM 719 C C . THR A 1 183 ? -7.117 23.974 87.082 1.00 20.45 267 THR A C 1
ATOM 720 O O . THR A 1 183 ? -7.420 24.469 88.166 1.00 20.39 267 THR A O 1
ATOM 724 N N . THR A 1 184 ? -6.451 22.827 86.985 1.00 19.55 268 THR A N 1
ATOM 725 C CA . THR A 1 184 ? -5.959 22.093 88.115 1.00 19.99 268 THR A CA 1
ATOM 726 C C . THR A 1 184 ? -4.459 22.101 88.132 1.00 19.82 268 THR A C 1
ATOM 727 O O . THR A 1 184 ? -3.811 21.380 87.372 1.00 17.89 268 THR A O 1
ATOM 731 N N . ALA A 1 185 ? -3.846 22.887 89.025 1.00 19.94 269 ALA A N 1
ATOM 732 C CA . ALA A 1 185 ? -2.377 22.884 89.087 1.00 21.84 269 ALA A CA 1
ATOM 733 C C . ALA A 1 185 ? -1.808 21.532 89.446 1.00 24.77 269 ALA A C 1
ATOM 734 O O . ALA A 1 185 ? -2.302 20.827 90.345 1.00 27.06 269 ALA A O 1
ATOM 736 N N . GLY A 1 186 ? -0.749 21.156 88.739 1.00 22.08 270 GLY A N 1
ATOM 737 C CA . GLY A 1 186 ? -0.114 19.870 88.908 1.00 24.04 270 GLY A CA 1
ATOM 738 C C . GLY A 1 186 ? -0.698 18.770 88.083 1.00 25.01 270 GLY A C 1
ATOM 739 O O . GLY A 1 186 ? -0.237 17.649 88.168 1.00 28.85 270 GLY A O 1
ATOM 740 N N . SER A 1 187 ? -1.718 19.063 87.265 1.00 29.42 271 SER A N 1
ATOM 741 C CA . SER A 1 187 ?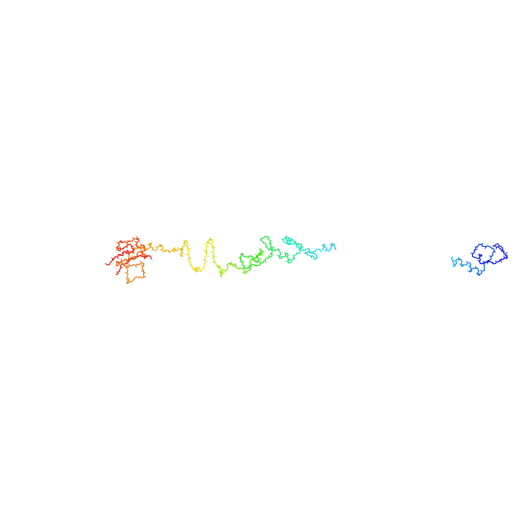 -2.237 18.103 86.265 1.00 30.84 271 SER A CA 1
ATOM 742 C C . SER A 1 187 ? -2.227 18.679 84.847 1.00 30.45 271 SER A C 1
ATOM 743 O O . SER A 1 187 ? -2.706 19.785 84.616 1.00 29.54 271 SER A O 1
ATOM 746 N N . GLN A 1 188 ? -1.752 17.868 83.906 1.00 30.87 272 GLN A N 1
ATOM 747 C CA . GLN A 1 188 ? -1.886 18.137 82.480 1.00 30.15 272 GLN A CA 1
ATOM 748 C C . GLN A 1 188 ? -3.345 18.026 82.102 1.00 31.32 272 GLN A C 1
ATOM 749 O O . GLN A 1 188 ? -4.137 17.363 82.803 1.00 34.31 272 GLN A O 1
ATOM 755 N N . SER A 1 189 ? -3.712 18.703 81.019 1.00 32.04 273 SER A N 1
ATOM 756 C CA . SER A 1 189 ? -5.045 18.618 80.469 1.00 36.42 273 SER A CA 1
ATOM 757 C C . SER A 1 189 ? -5.039 17.516 79.391 1.00 38.87 273 SER A C 1
ATOM 758 O O . SER A 1 189 ? -4.347 17.643 78.381 1.00 32.71 273 SER A O 1
ATOM 761 N N . GLY A 1 190 ? -5.753 16.424 79.655 1.00 40.54 274 GLY A N 1
ATOM 762 C CA . GLY A 1 190 ? -5.827 15.265 78.745 1.00 36.49 274 GLY A CA 1
ATOM 763 C C . GLY A 1 190 ? -4.489 14.717 78.321 1.00 37.74 274 GLY A C 1
ATOM 764 O O . GLY A 1 190 ? -4.255 14.454 77.126 1.00 41.40 274 GLY A O 1
ATOM 765 N N . GLY A 1 191 ? -3.595 14.554 79.282 1.00 33.07 275 GLY A N 1
ATOM 766 C CA . GLY A 1 191 ? -2.268 14.025 79.020 1.00 33.62 275 GLY A CA 1
ATOM 767 C C . GLY A 1 191 ? -1.351 14.870 78.155 1.00 33.79 275 GLY A C 1
ATOM 768 O O . GLY A 1 191 ? -0.333 14.397 77.705 1.00 35.44 275 GLY A O 1
ATOM 769 N N . ASP A 1 192 ? -1.666 16.149 77.959 1.00 32.56 276 ASP A N 1
ATOM 770 C CA . ASP A 1 192 ? -0.848 16.995 77.109 1.00 28.90 276 ASP A CA 1
ATOM 771 C C . ASP A 1 192 ? 0.237 17.701 77.909 1.00 29.80 276 ASP A C 1
ATOM 772 O O . ASP A 1 192 ? -0.077 18.561 78.765 1.00 27.36 276 ASP A O 1
ATOM 777 N N . ALA A 1 193 ? 1.494 17.411 77.581 1.00 27.33 277 ALA A N 1
ATOM 778 C CA . ALA A 1 193 ? 2.629 18.123 78.169 1.00 29.08 277 ALA A CA 1
ATOM 779 C C . ALA A 1 193 ? 2.659 19.641 77.934 1.00 28.24 277 ALA A C 1
ATOM 780 O O . ALA A 1 193 ? 3.324 20.376 78.691 1.00 30.98 277 ALA A O 1
ATOM 782 N N . SER A 1 194 ? 1.976 20.114 76.892 1.00 27.13 278 SER A N 1
ATOM 783 C CA . SER A 1 194 ? 1.916 21.530 76.581 1.00 27.03 278 SER A CA 1
ATOM 784 C C . SER A 1 194 ? 0.628 22.115 77.188 1.00 24.75 278 SER A C 1
ATOM 785 O O . SER A 1 194 ? -0.288 22.576 76.483 1.00 26.47 278 SER A O 1
ATOM 788 N N . SER A 1 195 ? 0.554 22.005 78.501 1.00 23.38 279 SER A N 1
ATOM 789 C CA . SER A 1 195 ? -0.541 22.472 79.289 1.00 21.84 279 SER A CA 1
ATOM 790 C C . SER A 1 195 ? 0.000 23.609 80.153 1.00 19.25 279 SER A C 1
ATOM 791 O O . SER A 1 195 ? 1.067 23.473 80.734 1.00 19.99 279 SER A O 1
ATOM 794 N N . ALA A 1 196 ? -0.714 24.729 80.201 1.00 18.56 280 ALA A N 1
ATOM 795 C CA . ALA A 1 196 ? -0.350 25.883 81.004 1.00 18.18 280 ALA A CA 1
ATOM 796 C C . ALA A 1 196 ? -1.499 26.158 81.963 1.00 17.86 280 ALA A C 1
ATOM 797 O O . ALA A 1 196 ? -2.671 25.871 81.680 1.00 15.00 280 ALA A O 1
ATOM 799 N N . LEU A 1 197 ? -1.168 26.808 83.070 1.00 15.58 281 LEU A N 1
ATOM 800 C CA . LEU A 1 197 ? -2.223 27.142 84.071 1.00 14.85 281 LEU A CA 1
ATOM 801 C C . LEU A 1 197 ? -3.125 28.221 83.530 1.00 16.36 281 LEU A C 1
ATOM 802 O O . LEU A 1 197 ? -2.672 29.295 83.097 1.00 16.32 281 LEU A O 1
ATOM 807 N N . ALA A 1 198 ? -4.425 27.926 83.550 1.00 15.19 282 ALA A N 1
ATOM 808 C CA . ALA A 1 198 ? -5.408 28.916 83.153 1.00 16.15 282 ALA A CA 1
ATOM 809 C C . ALA A 1 198 ? -5.517 30.057 84.169 1.00 17.56 282 ALA A C 1
ATOM 810 O O . ALA A 1 198 ? -5.153 29.914 85.359 1.00 16.67 282 ALA A O 1
ATOM 812 N N . TRP A 1 199 ? -6.063 31.168 83.696 1.00 18.33 283 TRP A N 1
ATOM 813 C CA . TRP A 1 199 ? -6.409 32.321 84.518 1.00 18.05 283 TRP A CA 1
ATOM 814 C C . TRP A 1 199 ? -7.202 31.919 85.772 1.00 20.59 283 TRP A C 1
ATOM 815 O O . TRP A 1 199 ? -7.012 32.508 86.833 1.00 17.78 283 TRP A O 1
ATOM 826 N N . ASN A 1 200 ? -8.023 30.890 85.651 1.00 19.32 284 ASN A N 1
ATOM 827 C CA . ASN A 1 200 ? -8.835 30.412 86.766 1.00 18.68 284 ASN A CA 1
ATOM 828 C C . ASN A 1 200 ? -8.397 29.079 87.332 1.00 17.17 284 ASN A C 1
ATOM 829 O O . ASN A 1 200 ? -9.241 28.339 87.894 1.00 16.04 284 ASN A O 1
ATOM 834 N N . ALA A 1 201 ? -7.124 28.712 87.178 1.00 14.31 285 ALA A N 1
ATOM 835 C CA . ALA A 1 201 ? -6.626 27.536 87.842 1.00 15.42 285 ALA A CA 1
ATOM 836 C C . ALA A 1 201 ? -6.658 27.718 89.370 1.00 16.28 285 ALA A C 1
ATOM 837 O O . ALA A 1 201 ? -6.645 28.844 89.881 1.00 16.04 285 ALA A O 1
ATOM 839 N N . ASP A 1 202 ? -6.665 26.587 90.049 1.00 15.10 286 ASP A N 1
ATOM 840 C CA . ASP A 1 202 ? -6.878 26.497 91.502 1.00 16.49 286 ASP A CA 1
ATOM 841 C C . ASP A 1 202 ? -5.620 26.876 92.354 1.00 13.91 286 ASP A C 1
ATOM 842 O O . ASP A 1 202 ? -5.275 26.213 93.319 1.00 13.47 286 ASP A O 1
ATOM 847 N N . VAL A 1 203 ? -4.966 27.966 91.999 1.00 15.15 287 VAL A N 1
ATOM 848 C CA . VAL A 1 203 ? -3.763 28.418 92.665 1.00 14.29 287 VAL A CA 1
ATOM 849 C C . VAL A 1 203 ? -4.104 29.347 93.825 1.00 13.35 287 VAL A C 1
ATOM 850 O O . VAL A 1 203 ? -5.169 29.963 93.878 1.00 14.40 287 VAL A O 1
ATOM 854 N N . ILE A 1 204 ? -3.195 29.421 94.761 1.00 10.11 288 ILE A N 1
ATOM 855 C CA . ILE A 1 204 ? -3.212 30.426 95.815 1.00 11.66 288 ILE A CA 1
ATOM 856 C C . ILE A 1 204 ? -2.415 31.590 95.289 1.00 12.07 288 ILE A C 1
ATOM 857 O O . ILE A 1 204 ? -1.285 31.436 94.737 1.00 13.06 288 ILE A O 1
ATOM 862 N N . HIS A 1 205 ? -3.008 32.767 95.462 1.00 13.29 289 HIS A N 1
ATOM 863 C CA . HIS A 1 205 ? -2.408 34.029 94.993 1.00 12.15 289 HIS A CA 1
ATOM 864 C C . HIS A 1 205 ? -2.013 34.905 96.196 1.00 11.88 289 HIS A C 1
ATOM 865 O O . HIS A 1 205 ? -2.137 34.509 97.357 1.00 12.50 289 HIS A O 1
ATOM 872 N N . GLN A 1 206 ? -1.489 36.072 95.890 1.00 11.84 290 GLN A N 1
ATOM 873 C CA . GLN A 1 206 ? -0.966 36.984 96.857 1.00 11.81 290 GLN A CA 1
ATOM 874 C C . GLN A 1 206 ? -1.987 37.936 97.437 1.00 13.18 290 GLN A C 1
ATOM 875 O O . GLN A 1 206 ? -1.625 38.837 98.230 1.00 11.74 290 GLN A O 1
ATOM 881 N N . ARG A 1 207 ? -3.273 37.797 97.091 1.00 13.46 291 ARG A N 1
ATOM 882 C CA . ARG A 1 207 ? -4.250 38.815 97.506 1.00 14.42 291 ARG A CA 1
ATOM 883 C C . ARG A 1 207 ? -5.126 38.441 98.674 1.00 13.32 291 ARG A C 1
ATOM 884 O O . ARG A 1 207 ? -5.899 39.260 99.165 1.00 13.12 291 ARG A O 1
ATOM 892 N N . GLY A 1 208 ? -5.097 37.197 99.097 1.00 13.30 292 GLY A N 1
ATOM 893 C CA . GLY A 1 208 ? -5.825 36.851 100.331 1.00 12.62 292 GLY A CA 1
ATOM 894 C C . GLY A 1 208 ? -7.222 36.362 100.059 1.00 12.46 292 GLY A C 1
ATOM 895 O O . GLY A 1 208 ? -7.664 36.330 98.897 1.00 12.07 292 GLY A O 1
ATOM 896 N N . GLY A 1 209 ? -7.877 35.919 101.110 1.00 11.50 293 GLY A N 1
ATOM 897 C CA . GLY A 1 209 ? -9.271 35.517 101.045 1.00 12.67 293 GLY A CA 1
ATOM 898 C C . GLY A 1 209 ? -9.494 34.078 100.567 1.00 13.51 293 GLY A C 1
ATOM 899 O O . GLY A 1 209 ? -10.637 33.711 100.284 1.00 13.20 293 GLY A O 1
ATOM 900 N N . GLN A 1 210 ? -8.425 33.255 100.485 1.00 11.29 294 GLN A N 1
ATOM 901 C CA . GLN A 1 210 ? -8.545 31.911 99.930 1.00 11.40 294 GLN A CA 1
ATOM 902 C C . GLN A 1 210 ? -8.435 30.801 100.932 1.00 11.89 294 GLN A C 1
ATOM 903 O O . GLN A 1 210 ? -8.132 31.018 102.128 1.00 12.30 294 GLN A O 1
ATOM 909 N N . THR A 1 211 ? -8.663 29.584 100.457 1.00 11.91 295 THR A N 1
ATOM 910 C CA . THR A 1 211 ? -8.663 28.440 101.301 1.00 11.20 295 THR A CA 1
ATOM 911 C C . THR A 1 211 ? -7.748 27.398 100.649 1.00 11.05 295 THR A C 1
ATOM 912 O O . THR A 1 211 ? -7.829 27.163 99.450 1.00 10.90 295 THR A O 1
ATOM 916 N N . ILE A 1 212 ? -6.893 26.798 101.446 1.00 10.70 296 ILE A N 1
ATOM 917 C CA . ILE A 1 212 ? -6.138 25.578 101.077 1.00 10.65 296 ILE A CA 1
ATOM 918 C C . ILE A 1 212 ? -6.880 24.446 101.781 1.00 10.84 296 ILE A C 1
ATOM 919 O O . ILE A 1 212 ? -6.897 24.342 103.017 1.00 10.14 296 ILE A O 1
ATOM 924 N N . ASN A 1 213 ? -7.444 23.527 100.992 1.00 10.87 297 ASN A N 1
ATOM 925 C CA . ASN A 1 213 ? -8.292 22.463 101.583 1.00 11.95 297 ASN A CA 1
ATOM 926 C C . ASN A 1 213 ? -7.465 21.237 101.994 1.00 11.82 297 ASN A C 1
ATOM 927 O O . ASN A 1 213 ? -7.593 20.173 101.430 1.00 12.93 297 ASN A O 1
ATOM 932 N N . GLY A 1 214 ? -6.613 21.394 102.968 1.00 11.22 298 GLY A N 1
ATOM 933 C CA . GLY A 1 214 ? -5.797 20.356 103.433 1.00 11.79 298 GLY A CA 1
ATOM 934 C C . GLY A 1 214 ? -4.696 20.978 104.288 1.00 11.73 298 GLY A C 1
ATOM 935 O O . GLY A 1 214 ? -4.801 22.075 104.784 1.00 11.39 298 GLY A O 1
ATOM 936 N N . THR A 1 215 ? -3.629 20.228 104.423 1.00 11.42 299 THR A N 1
ATOM 937 C CA . THR A 1 215 ? -2.547 20.605 105.259 1.00 11.76 299 THR A CA 1
ATOM 938 C C . THR A 1 215 ? -1.680 21.602 104.466 1.00 10.40 299 THR A C 1
ATOM 939 O O . THR A 1 215 ? -1.776 21.742 103.255 1.00 10.88 299 THR A O 1
ATOM 943 N N . LEU A 1 216 ? -0.860 22.303 105.242 1.00 11.33 300 LEU A N 1
ATOM 944 C CA . LEU A 1 216 ? 0.237 23.128 104.718 1.00 10.57 300 LEU A CA 1
ATOM 945 C C . LEU A 1 216 ? 1.466 22.950 105.612 1.00 10.01 300 LEU A C 1
ATOM 946 O O . LEU A 1 216 ? 1.381 22.922 106.871 1.00 9.54 300 LEU A O 1
ATOM 951 N N . ARG A 1 217 ? 2.625 22.859 104.953 1.00 9.75 301 ARG A N 1
ATOM 952 C CA . ARG A 1 217 ? 3.912 22.840 105.671 1.00 10.24 301 ARG A CA 1
ATOM 953 C C . ARG A 1 217 ? 4.674 24.131 105.253 1.00 9.78 301 ARG A C 1
ATOM 954 O O . ARG A 1 217 ? 4.828 24.363 104.051 1.00 9.51 301 ARG A O 1
ATOM 962 N N . ILE A 1 218 ? 5.254 24.816 106.205 1.00 9.05 302 ILE A N 1
ATOM 963 C CA . ILE A 1 218 ? 6.148 25.959 105.900 1.00 11.81 302 ILE A CA 1
ATOM 964 C C . ILE A 1 218 ? 7.447 25.651 106.616 1.00 10.82 302 ILE A C 1
ATOM 965 O O . ILE A 1 218 ? 7.437 25.313 107.802 1.00 11.32 302 ILE A O 1
ATOM 970 N N . ASN A 1 219 ? 8.552 25.782 105.893 1.00 11.17 303 ASN A N 1
ATOM 971 C CA . ASN A 1 219 ? 9.854 25.391 106.429 1.00 11.05 303 ASN A CA 1
ATOM 972 C C . ASN A 1 219 ? 10.643 26.410 107.204 1.00 11.39 303 ASN A C 1
ATOM 973 O O . ASN A 1 219 ? 11.690 26.061 107.801 1.00 11.72 303 ASN A O 1
ATOM 978 N N . ASN A 1 220 ? 10.147 27.638 107.272 1.00 9.82 304 ASN A N 1
ATOM 979 C CA . ASN A 1 220 ? 10.717 28.689 108.094 1.00 11.47 304 ASN A CA 1
ATOM 980 C C . ASN A 1 220 ? 9.571 29.561 108.659 1.00 11.61 304 ASN A C 1
ATOM 981 O O . ASN A 1 220 ? 8.366 29.245 108.443 1.00 11.48 304 ASN A O 1
ATOM 986 N N . THR A 1 221 ? 9.927 30.631 109.342 1.00 11.76 305 THR A N 1
ATOM 987 C CA . THR A 1 221 ? 9.008 31.427 110.190 1.00 12.79 305 THR A CA 1
ATOM 988 C C . THR A 1 221 ? 7.756 31.880 109.461 1.00 12.12 305 THR A C 1
ATOM 989 O O . THR A 1 221 ? 7.837 32.422 108.349 1.00 10.33 305 THR A O 1
ATOM 993 N N . LEU A 1 222 ? 6.616 31.704 110.132 1.00 11.11 306 LEU A N 1
ATOM 994 C CA . LEU A 1 222 ? 5.356 32.327 109.725 1.00 10.99 306 LEU A CA 1
ATOM 995 C C . LEU A 1 222 ? 5.229 33.654 110.436 1.00 10.39 306 LEU A C 1
ATOM 996 O O . LEU A 1 222 ? 5.304 33.720 111.660 1.00 10.71 306 LEU A O 1
ATOM 1001 N N . THR A 1 223 ? 4.974 34.697 109.678 1.00 9.65 307 THR A N 1
ATOM 1002 C CA . THR A 1 223 ? 4.647 36.005 110.190 1.00 9.39 307 THR A CA 1
ATOM 1003 C C . THR A 1 223 ? 3.183 36.329 109.851 1.00 8.94 307 THR A C 1
ATOM 1004 O O . THR A 1 223 ? 2.745 36.271 108.672 1.00 9.70 307 THR A O 1
ATOM 1008 N N . ILE A 1 224 ? 2.402 36.584 110.863 1.00 9.49 308 ILE A N 1
ATOM 1009 C CA . ILE A 1 224 ? 1.039 37.081 110.715 1.00 10.29 308 ILE A CA 1
ATOM 1010 C C . ILE A 1 224 ? 1.119 38.545 111.140 1.00 10.78 308 ILE A C 1
ATOM 1011 O O . ILE A 1 224 ? 1.388 38.844 112.301 1.00 11.54 308 ILE A O 1
ATOM 1016 N N . ALA A 1 225 ? 0.891 39.429 110.178 1.00 12.43 309 ALA A N 1
ATOM 1017 C CA . ALA A 1 225 ? 1.155 40.890 110.372 1.00 14.23 309 ALA A CA 1
ATOM 1018 C C . ALA A 1 225 ? 0.038 41.598 111.081 1.00 16.06 309 ALA A C 1
ATOM 1019 O O . ALA A 1 225 ? 0.279 42.640 111.723 1.00 16.48 309 ALA A O 1
ATOM 1021 N N . SER A 1 226 ? -1.169 41.035 111.072 1.00 14.83 310 SER A N 1
ATOM 1022 C CA . SER A 1 226 ? -2.284 41.544 111.791 1.00 15.19 310 SER A CA 1
ATOM 1023 C C . SER A 1 226 ? -3.326 40.472 111.826 1.00 14.32 310 SER A C 1
ATOM 1024 O O . SER A 1 226 ? -3.316 39.632 110.952 1.00 13.52 310 SER A O 1
ATOM 1027 N N . GLY A 1 227 ? -4.213 40.591 112.790 1.00 13.29 311 GLY A N 1
ATOM 1028 C CA . GLY A 1 227 ? -5.464 39.849 112.955 1.00 12.65 311 GLY A CA 1
ATOM 1029 C C . GLY A 1 227 ? -5.385 38.462 113.554 1.00 11.09 311 GLY A C 1
ATOM 1030 O O . GLY A 1 227 ? -6.393 37.726 113.581 1.00 11.35 311 GLY A O 1
ATOM 1031 N N . GLY A 1 228 ? -4.200 38.077 114.026 1.00 10.17 312 GLY A N 1
ATOM 1032 C CA . GLY A 1 228 ? -4.046 36.887 114.796 1.00 10.50 312 GLY A CA 1
ATOM 1033 C C . GLY A 1 228 ? -4.373 35.612 114.046 1.00 9.79 312 GLY A C 1
ATOM 1034 O O . GLY A 1 228 ? -4.175 35.529 112.868 1.00 11.42 312 GLY A O 1
ATOM 1035 N N . ALA A 1 229 ? -4.819 34.599 114.789 1.00 10.56 313 ALA A N 1
ATOM 1036 C CA . ALA A 1 229 ? -5.070 33.259 114.247 1.00 10.28 313 ALA A CA 1
ATOM 1037 C C . ALA A 1 229 ? -6.202 32.664 115.032 1.00 11.31 313 ALA A C 1
ATOM 1038 O O . ALA A 1 229 ? -6.195 32.705 116.264 1.00 12.83 313 ALA A O 1
ATOM 1040 N N . ASN A 1 230 ? -7.116 32.014 114.366 1.00 11.14 314 ASN A N 1
ATOM 1041 C CA . ASN A 1 230 ? -8.179 31.240 115.003 1.00 10.98 314 ASN A CA 1
ATOM 1042 C C . ASN A 1 230 ? -8.004 29.785 114.610 1.00 11.13 314 ASN A C 1
ATOM 1043 O O . ASN A 1 230 ? -8.192 29.411 113.401 1.00 11.00 314 ASN A O 1
ATOM 1048 N N . ILE A 1 231 ? -7.599 28.990 115.572 1.00 10.71 315 ILE A N 1
ATOM 1049 C CA . ILE A 1 231 ? -7.051 27.682 115.322 1.00 11.42 315 ILE A CA 1
ATOM 1050 C C . ILE A 1 231 ? -7.962 26.638 115.971 1.00 11.93 315 ILE A C 1
ATOM 1051 O O . ILE A 1 231 ? -8.128 26.633 117.191 1.00 12.42 315 ILE A O 1
ATOM 1056 N N . THR A 1 232 ? -8.544 25.768 115.137 1.00 12.01 316 THR A N 1
ATOM 1057 C CA . THR A 1 232 ? -9.324 24.632 115.628 1.00 12.85 316 THR A CA 1
ATOM 1058 C C . THR A 1 232 ? -8.341 23.472 115.685 1.00 13.50 316 THR A C 1
ATOM 1059 O O . THR A 1 232 ? -7.707 23.102 114.651 1.00 13.72 316 THR A O 1
ATOM 1063 N N . GLY A 1 233 ? -8.221 22.880 116.850 1.00 11.42 317 GLY A N 1
ATOM 1064 C CA . GLY A 1 233 ? -7.286 21.826 117.148 1.00 12.92 317 GLY A CA 1
ATOM 1065 C C . GLY A 1 233 ? -6.142 22.300 118.034 1.00 13.73 317 GLY A C 1
ATOM 1066 O O . GLY A 1 233 ? -6.121 23.459 118.474 1.00 15.85 317 GLY A O 1
ATOM 1067 N N . THR A 1 234 ? -5.224 21.392 118.331 1.00 13.54 318 THR A N 1
ATOM 1068 C CA . THR A 1 234 ? -4.156 21.663 119.299 1.00 15.87 318 THR A CA 1
ATOM 1069 C C . THR A 1 234 ? -2.958 22.306 118.635 1.00 14.91 318 THR A C 1
ATOM 1070 O O . THR A 1 234 ? -2.568 21.839 117.580 1.00 14.28 318 THR A O 1
ATOM 1074 N N . VAL A 1 235 ? -2.400 23.336 119.286 1.00 14.50 319 VAL A N 1
ATOM 1075 C CA . VAL A 1 235 ? -1.118 23.946 118.938 1.00 14.03 319 VAL A CA 1
ATOM 1076 C C . VAL A 1 235 ? -0.049 23.319 119.814 1.00 14.02 319 VAL A C 1
ATOM 1077 O O . VAL A 1 235 ? -0.126 23.449 121.036 1.00 13.43 319 VAL A O 1
ATOM 1081 N N . ASN A 1 236 ? 0.937 22.653 119.190 1.00 12.30 320 ASN A N 1
ATOM 1082 C CA . ASN A 1 236 ? 2.176 22.249 119.851 1.00 14.56 320 ASN A CA 1
ATOM 1083 C C . ASN A 1 236 ? 3.255 23.223 119.423 1.00 14.25 320 ASN A C 1
ATOM 1084 O O . ASN A 1 236 ? 3.370 23.559 118.215 1.00 13.94 320 ASN A O 1
ATOM 1089 N N . MET A 1 237 ? 4.030 23.723 120.366 1.00 13.20 321 MET A N 1
ATOM 1090 C CA . MET A 1 237 ? 5.082 24.680 120.026 1.00 13.45 321 MET A CA 1
ATOM 1091 C C . MET A 1 237 ? 6.279 24.398 120.884 1.00 14.20 321 MET A C 1
ATOM 1092 O O . MET A 1 237 ? 6.148 23.852 121.997 1.00 13.51 321 MET A O 1
ATOM 1097 N N . THR A 1 238 ? 7.459 24.738 120.376 1.00 13.35 322 THR A N 1
ATOM 1098 C CA . THR A 1 238 ? 8.696 24.640 121.153 1.00 14.74 322 THR A CA 1
ATOM 1099 C C . THR A 1 238 ? 8.788 25.648 122.244 1.00 15.38 322 THR A C 1
ATOM 1100 O O . THR A 1 238 ? 9.367 25.365 123.296 1.00 17.83 322 THR A O 1
ATOM 1104 N N . GLY A 1 239 ? 8.232 26.831 122.011 1.00 13.56 323 GLY A N 1
ATOM 1105 C CA . GLY A 1 239 ? 8.298 27.958 122.923 1.00 13.39 323 GLY A CA 1
ATOM 1106 C C . GLY A 1 239 ? 7.065 28.856 122.665 1.00 14.42 323 GLY A C 1
ATOM 1107 O O . GLY A 1 239 ? 6.531 28.868 121.544 1.00 12.15 323 GLY A O 1
ATOM 1108 N N . GLY A 1 240 ? 6.675 29.600 123.676 1.00 12.83 324 GLY A N 1
ATOM 1109 C CA . GLY A 1 240 ? 5.581 30.529 123.576 1.00 13.10 324 GLY A CA 1
ATOM 1110 C C . GLY A 1 240 ? 5.731 31.717 124.450 1.00 12.68 324 GLY A C 1
ATOM 1111 O O . GLY A 1 240 ? 6.030 31.597 125.634 1.00 13.22 324 GLY A O 1
ATOM 1112 N N . TYR A 1 241 ? 5.454 32.892 123.882 1.00 12.64 325 TYR A N 1
ATOM 1113 C CA . TYR A 1 241 ? 5.488 34.169 124.549 1.00 13.81 325 TYR A CA 1
ATOM 1114 C C . TYR A 1 241 ? 4.273 34.995 124.137 1.00 14.03 325 TYR A C 1
ATOM 1115 O O . TYR A 1 241 ? 3.862 34.979 122.976 1.00 13.51 325 TYR A O 1
ATOM 1124 N N . ILE A 1 242 ? 3.699 35.727 125.070 1.00 13.47 326 ILE A N 1
ATOM 1125 C CA . ILE A 1 242 ? 2.659 36.701 124.778 1.00 14.66 326 ILE A CA 1
ATOM 1126 C C . ILE A 1 242 ? 3.237 38.080 125.221 1.00 16.69 326 ILE A C 1
ATOM 1127 O O . ILE A 1 242 ? 3.519 38.306 126.420 1.00 14.82 326 ILE A O 1
ATOM 1132 N N . GLN A 1 243 ? 3.352 38.997 124.277 1.00 19.17 327 GLN A N 1
ATOM 1133 C CA . GLN A 1 243 ? 3.927 40.330 124.525 1.00 19.66 327 GLN A CA 1
ATOM 1134 C C . GLN A 1 243 ? 5.233 40.180 125.270 1.00 17.64 327 GLN A C 1
ATOM 1135 O O . GLN A 1 243 ? 5.498 40.934 126.165 1.00 17.57 327 GLN A O 1
ATOM 1141 N N . GLY A 1 244 ? 6.060 39.254 124.862 1.00 16.61 328 GLY A N 1
ATOM 1142 C CA . GLY A 1 244 ? 7.424 39.128 125.383 1.00 20.70 328 GLY A CA 1
ATOM 1143 C C . GLY A 1 244 ? 7.495 38.367 126.729 1.00 20.03 328 GLY A C 1
ATOM 1144 O O . GLY A 1 244 ? 8.600 38.207 127.266 1.00 22.44 328 GLY A O 1
ATOM 1145 N N . LYS A 1 245 ? 6.363 37.887 127.243 1.00 17.36 329 LYS A N 1
ATOM 1146 C CA . LYS A 1 245 ? 6.355 37.111 128.502 1.00 19.21 329 LYS A CA 1
ATOM 1147 C C . LYS A 1 245 ? 6.101 35.643 128.272 1.00 16.33 329 LYS A C 1
ATOM 1148 O O . LYS A 1 245 ? 5.170 35.265 127.518 1.00 13.88 329 LYS A O 1
ATOM 1154 N N . ARG A 1 246 ? 6.871 34.810 128.974 1.00 15.36 330 ARG A N 1
ATOM 1155 C CA . ARG A 1 246 ? 6.875 33.392 128.715 1.00 16.16 330 ARG A CA 1
ATOM 1156 C C . ARG A 1 246 ? 5.541 32.770 129.148 1.00 13.46 330 ARG A C 1
ATOM 1157 O O . ARG A 1 246 ? 5.110 33.003 130.252 1.00 14.38 330 ARG A O 1
ATOM 1165 N N . VAL A 1 247 ? 4.959 31.933 128.306 1.00 12.46 331 VAL A N 1
ATOM 1166 C CA . VAL A 1 247 ? 3.746 31.200 128.653 1.00 12.03 331 VAL A CA 1
ATOM 1167 C C . VAL A 1 247 ? 4.040 30.097 129.672 1.00 12.72 331 VAL A C 1
ATOM 1168 O O . VAL A 1 247 ? 5.018 29.328 129.532 1.00 12.64 331 VAL A O 1
ATOM 1172 N N . VAL A 1 248 ? 3.156 29.986 130.687 1.00 13.28 332 VAL A N 1
ATOM 1173 C CA . VAL A 1 248 ? 3.284 29.036 131.763 1.00 12.29 332 VAL A CA 1
ATOM 1174 C C . VAL A 1 248 ? 2.649 27.720 131.370 1.00 13.81 332 VAL A C 1
ATOM 1175 O O . VAL A 1 248 ? 1.567 27.69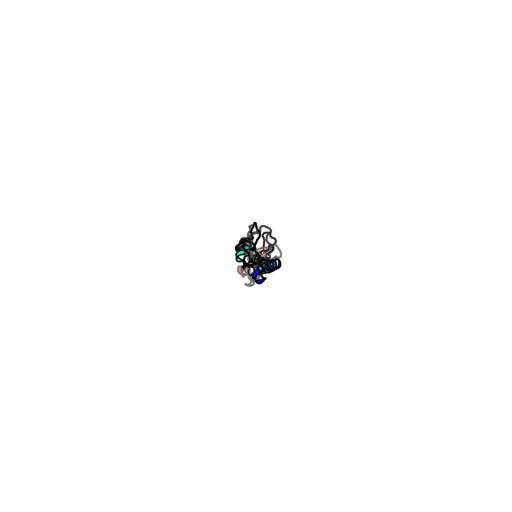7 130.776 1.00 13.46 332 VAL A O 1
ATOM 1179 N N . THR A 1 249 ? 3.280 26.603 131.746 1.00 13.62 333 THR A N 1
ATOM 1180 C CA . THR A 1 249 ? 2.764 25.286 131.499 1.00 13.96 333 THR A CA 1
ATOM 1181 C C . THR A 1 249 ? 2.554 24.550 132.832 1.00 15.88 333 THR A C 1
ATOM 1182 O O . THR A 1 249 ? 3.048 24.989 133.929 1.00 14.23 333 THR A O 1
ATOM 1186 N N . GLN A 1 250 ? 1.744 23.495 132.761 1.00 16.26 334 GLN A N 1
ATOM 1187 C CA . GLN A 1 250 ? 1.176 22.803 133.929 1.00 20.29 334 GLN A CA 1
ATOM 1188 C C . GLN A 1 250 ? 2.227 22.255 134.861 1.00 20.21 334 GLN A C 1
ATOM 1189 O O . GLN A 1 250 ? 2.040 22.265 136.050 1.00 20.59 334 GLN A O 1
ATOM 1195 N N . ASN A 1 251 ? 3.318 21.770 134.316 1.00 21.93 335 ASN A N 1
ATOM 1196 C CA . ASN A 1 251 ? 4.436 21.280 135.111 1.00 24.33 335 ASN A CA 1
ATOM 1197 C C . ASN A 1 251 ? 5.009 22.359 136.020 1.00 23.02 335 ASN A C 1
ATOM 1198 O O . ASN A 1 251 ? 5.736 22.012 136.949 1.00 25.62 335 ASN A O 1
ATOM 1203 N N . GLU A 1 252 ? 4.679 23.639 135.825 1.00 19.50 336 GLU A N 1
ATOM 1204 C CA . GLU A 1 252 ? 5.163 24.695 136.692 1.00 21.01 336 GLU A CA 1
ATOM 1205 C C . GLU A 1 252 ? 4.352 24.952 137.946 1.00 23.34 336 GLU A C 1
ATOM 1206 O O . GLU A 1 252 ? 4.832 25.606 138.878 1.00 20.39 336 GLU A O 1
ATOM 1212 N N . ILE A 1 253 ? 3.133 24.418 137.963 1.00 20.52 337 ILE A N 1
ATOM 1213 C CA . ILE A 1 253 ? 2.205 24.642 139.053 1.00 21.95 337 ILE A CA 1
ATOM 1214 C C . ILE A 1 253 ? 2.772 24.168 140.336 1.00 20.06 337 ILE A C 1
ATOM 1215 O O . ILE A 1 253 ? 2.766 24.939 141.319 1.00 19.43 337 ILE A O 1
ATOM 1220 N N . ASP A 1 254 ? 3.363 22.974 140.335 1.00 19.18 338 ASP A N 1
ATOM 1221 C CA . ASP A 1 254 ? 3.926 22.458 141.578 1.00 21.65 338 ASP A CA 1
ATOM 1222 C C . ASP A 1 254 ? 5.076 23.263 142.171 1.00 20.82 338 ASP A C 1
ATOM 1223 O O . ASP A 1 254 ? 5.248 23.308 143.394 1.00 21.05 338 ASP A O 1
ATOM 1228 N N . ARG A 1 255 ? 5.887 23.854 141.328 1.00 18.43 339 ARG A N 1
ATOM 1229 C CA . ARG A 1 255 ? 6.927 24.761 141.811 1.00 17.70 339 ARG A CA 1
ATOM 1230 C C . ARG A 1 255 ? 6.332 25.960 142.563 1.00 18.10 339 ARG A C 1
ATOM 1231 O O . ARG A 1 255 ? 6.802 26.286 143.623 1.00 17.86 339 ARG A O 1
ATOM 1239 N N . THR A 1 256 ? 5.276 26.563 142.058 1.00 17.31 340 THR A N 1
ATOM 1240 C CA . THR A 1 256 ? 4.686 27.705 142.725 1.00 19.30 340 THR A CA 1
ATOM 1241 C C . THR A 1 256 ? 4.031 27.332 144.022 1.00 18.02 340 THR A C 1
ATOM 1242 O O . THR A 1 256 ? 4.210 28.007 145.016 1.00 16.33 340 THR A O 1
ATOM 1246 N N . ILE A 1 257 ? 3.182 26.315 144.000 1.00 16.15 341 ILE A N 1
ATOM 1247 C CA . ILE A 1 257 ? 2.595 25.865 145.236 1.00 17.57 341 ILE A CA 1
ATOM 1248 C C . ILE A 1 257 ? 2.590 24.326 145.250 1.00 15.69 341 ILE A C 1
ATOM 1249 O O . ILE A 1 257 ? 1.739 23.717 144.626 1.00 15.57 341 ILE A O 1
ATOM 1254 N N . PRO A 1 258 ? 3.529 23.732 145.946 1.00 13.73 342 PRO A N 1
ATOM 1255 C CA . PRO A 1 258 ? 3.674 22.278 145.849 1.00 13.85 342 PRO A CA 1
ATOM 1256 C C . PRO A 1 258 ? 2.632 21.507 146.678 1.00 13.79 342 PRO A C 1
ATOM 1257 O O . PRO A 1 258 ? 2.207 21.955 147.805 1.00 11.97 342 PRO A O 1
ATOM 1261 N N . VAL A 1 259 ? 2.220 20.361 146.106 1.00 12.85 343 VAL A N 1
ATOM 1262 C CA . VAL A 1 259 ? 1.442 19.386 146.906 1.00 13.28 343 VAL A CA 1
ATOM 1263 C C . VAL A 1 259 ? 2.178 19.091 148.194 1.00 11.89 343 VAL A C 1
ATOM 1264 O O . VAL A 1 259 ? 3.394 18.811 148.223 1.00 11.32 343 VAL A O 1
ATOM 1268 N N . GLY A 1 260 ? 1.467 19.175 149.317 1.00 11.79 344 GLY A N 1
ATOM 1269 C CA . GLY A 1 260 ? 2.075 19.144 150.602 1.00 11.51 344 GLY A CA 1
ATOM 1270 C C . GLY A 1 260 ? 2.033 20.462 151.342 1.00 13.16 344 GLY A C 1
ATOM 1271 O O . GLY A 1 260 ? 2.252 20.480 152.558 1.00 12.68 344 GLY A O 1
ATOM 1272 N N . ALA A 1 261 ? 1.740 21.561 150.650 1.00 12.32 345 ALA A N 1
ATOM 1273 C CA . ALA A 1 261 ? 1.673 22.857 151.329 1.00 12.96 345 ALA A CA 1
ATOM 1274 C C . ALA A 1 261 ? 0.438 22.961 152.241 1.00 12.24 345 ALA A C 1
ATOM 1275 O O . ALA A 1 261 ? -0.641 22.443 151.909 1.00 10.96 345 ALA A O 1
ATOM 1277 N N . ILE A 1 262 ? 0.591 23.684 153.344 1.00 11.22 346 ILE A N 1
ATOM 1278 C CA . ILE A 1 262 ? -0.479 23.931 154.273 1.00 11.40 346 ILE A CA 1
ATOM 1279 C C . ILE A 1 262 ? -0.648 25.438 154.406 1.00 13.27 346 ILE A C 1
ATOM 1280 O O . ILE A 1 262 ? 0.323 26.209 154.630 1.00 13.54 346 ILE A O 1
ATOM 1285 N N . MET A 1 263 ? -1.887 25.890 154.308 1.00 13.70 347 MET A N 1
ATOM 1286 C CA . MET A 1 263 ? -2.226 27.271 154.645 1.00 13.14 347 MET A CA 1
ATOM 1287 C C . MET A 1 263 ? -3.517 27.320 155.463 1.00 13.89 347 MET A C 1
ATOM 1288 O O . MET A 1 263 ? -4.027 26.288 155.897 1.00 12.20 347 MET A O 1
ATOM 1293 N N . MET A 1 264 ? -4.046 28.502 155.676 1.00 13.72 348 MET A N 1
ATOM 1294 C CA . MET A 1 264 ? -5.340 28.639 156.307 1.00 14.91 348 MET A CA 1
ATOM 1295 C C . MET A 1 264 ? -6.396 29.068 155.323 1.00 13.40 348 MET A C 1
ATOM 1296 O O . MET A 1 264 ? -6.124 29.382 154.171 1.00 13.77 348 MET A O 1
ATOM 1301 N N . TRP A 1 265 ? -7.653 29.035 155.783 1.00 14.07 349 TRP A N 1
ATOM 1302 C CA . TRP A 1 265 ? -8.779 29.229 154.894 1.00 13.64 349 TRP A CA 1
ATOM 1303 C C . TRP A 1 265 ? -9.875 29.930 155.661 1.00 13.39 349 TRP A C 1
ATOM 1304 O O . TRP A 1 265 ? -10.233 29.504 156.772 1.00 11.72 349 TRP A O 1
ATOM 1315 N N . ALA A 1 266 ? -10.458 30.909 154.998 1.00 15.01 350 ALA A N 1
ATOM 1316 C CA . ALA A 1 266 ? -11.399 31.854 155.620 1.00 16.04 350 ALA A CA 1
ATOM 1317 C C . ALA A 1 266 ? -12.859 31.519 155.363 1.00 17.44 350 ALA A C 1
ATOM 1318 O O . ALA A 1 266 ? -13.731 32.206 155.889 1.00 17.22 350 ALA A O 1
ATOM 1320 N N . ALA A 1 267 ? -13.156 30.541 154.516 1.00 17.45 351 ALA A N 1
ATOM 1321 C CA . ALA A 1 267 ? -14.552 30.330 154.056 1.00 20.02 351 ALA A CA 1
ATOM 1322 C C . ALA A 1 267 ? -15.063 29.005 154.591 1.00 22.63 351 ALA A C 1
ATOM 1323 O O . ALA A 1 267 ? -14.379 28.327 155.341 1.00 23.16 351 ALA A O 1
ATOM 1325 N N . ASP A 1 268 ? -16.294 28.676 154.275 1.00 26.10 352 ASP A N 1
ATOM 1326 C CA . ASP A 1 268 ? -16.886 27.526 154.943 1.00 29.91 352 ASP A CA 1
ATOM 1327 C C . ASP A 1 268 ? -16.736 26.261 154.107 1.00 30.85 352 ASP A C 1
ATOM 1328 O O . ASP A 1 268 ? -16.904 25.145 154.634 1.00 36.00 352 ASP A O 1
ATOM 1333 N N . SER A 1 269 ? -16.473 26.444 152.825 1.00 24.01 353 SER A N 1
ATOM 1334 C CA . SER A 1 269 ? -16.402 25.338 151.859 1.00 23.47 353 SER A CA 1
ATOM 1335 C C . SER A 1 269 ? -15.261 25.616 150.856 1.00 20.48 353 SER A C 1
ATOM 1336 O O . SER A 1 269 ? -14.787 26.748 150.742 1.00 19.74 353 SER A O 1
ATOM 1339 N N . LEU A 1 270 ? -14.781 24.561 150.259 1.00 16.33 354 LEU A N 1
ATOM 1340 C CA . LEU A 1 270 ? -13.602 24.657 149.352 1.00 18.20 354 LEU A CA 1
ATOM 1341 C C . LEU A 1 270 ? -14.104 24.596 147.921 1.00 16.93 354 LEU A C 1
ATOM 1342 O O . LEU A 1 270 ? -14.905 23.742 147.598 1.00 19.60 354 LEU A O 1
ATOM 1347 N N . PRO A 1 271 ? -13.566 25.431 147.065 1.00 15.69 355 PRO A N 1
ATOM 1348 C CA . PRO A 1 271 ? -14.059 25.425 145.685 1.00 14.34 355 PRO A CA 1
ATOM 1349 C C . PRO A 1 271 ? -13.444 24.342 144.789 1.00 13.21 355 PRO A C 1
ATOM 1350 O O . PRO A 1 271 ? -13.955 24.140 143.689 1.00 12.98 355 PRO A O 1
ATOM 1354 N N . SER A 1 272 ? -12.354 23.678 145.216 1.00 12.49 356 SER A N 1
ATOM 1355 C CA . SER A 1 272 ? -11.732 22.599 144.438 1.00 12.70 356 SER A CA 1
ATOM 1356 C C . SER A 1 272 ? -11.166 21.538 145.304 1.00 11.67 356 SER A C 1
ATOM 1357 O O . SER A 1 272 ? -10.796 21.785 146.473 1.00 13.66 356 SER A O 1
ATOM 1360 N N . ASP A 1 273 ? -11.033 20.352 144.732 1.00 11.48 357 ASP A N 1
ATOM 1361 C CA . ASP A 1 273 ? -10.480 19.208 145.436 1.00 11.77 357 ASP A CA 1
ATOM 1362 C C . ASP A 1 273 ? -8.936 19.157 145.362 1.00 12.25 357 ASP A C 1
ATOM 1363 O O . ASP A 1 273 ? -8.313 18.172 145.826 1.00 11.66 357 ASP A O 1
ATOM 1368 N N . ALA A 1 274 ? -8.300 20.253 144.886 1.00 12.10 358 ALA A N 1
ATOM 1369 C CA . ALA A 1 274 ? -6.833 20.352 144.992 1.00 11.92 358 ALA A CA 1
ATOM 1370 C C . ALA A 1 274 ? -6.429 20.541 146.460 1.00 10.66 358 ALA A C 1
ATOM 1371 O O . ALA A 1 274 ? -5.300 20.204 146.893 1.00 10.57 358 ALA A O 1
ATOM 1373 N N . TRP A 1 275 ? -7.358 21.080 147.271 1.00 10.88 359 TRP A N 1
ATOM 1374 C CA . TRP A 1 275 ? -7.117 21.343 148.676 1.00 11.76 359 TRP A CA 1
ATOM 1375 C C . TRP A 1 275 ? -8.118 20.566 149.530 1.00 13.51 359 TRP A C 1
ATOM 1376 O O . TRP A 1 275 ? -9.253 20.368 149.103 1.00 13.90 359 TRP A O 1
ATOM 1387 N N . ARG A 1 276 ? -7.706 20.203 150.717 1.00 12.31 360 ARG A N 1
ATOM 1388 C CA . ARG A 1 276 ? -8.576 19.547 151.700 1.00 14.52 360 ARG A CA 1
ATOM 1389 C C . ARG A 1 276 ? -8.355 20.152 153.066 1.00 14.60 360 ARG A C 1
ATOM 1390 O O . ARG A 1 276 ? -7.250 20.644 153.408 1.00 11.97 360 ARG A O 1
ATOM 1398 N N . PHE A 1 277 ? -9.405 20.126 153.869 1.00 13.57 361 PHE A N 1
ATOM 1399 C CA . PHE A 1 277 ? -9.234 20.490 155.241 1.00 14.86 361 PHE A CA 1
ATOM 1400 C C . PHE A 1 277 ? -8.297 19.566 155.956 1.00 15.41 361 PHE A C 1
ATOM 1401 O O . PHE A 1 277 ? -8.322 18.374 155.708 1.00 16.36 361 PHE A O 1
ATOM 1409 N N . CYS A 1 278 ? -7.477 20.103 156.870 1.00 14.96 362 CYS A N 1
ATOM 1410 C CA . CYS A 1 278 ? -6.588 19.314 157.726 1.00 16.63 362 CYS A CA 1
ATOM 1411 C C . CYS A 1 278 ? -7.392 18.864 158.977 1.00 17.34 362 CYS A C 1
ATOM 1412 O O . CYS A 1 278 ? -7.171 19.361 160.057 1.00 18.84 362 CYS A O 1
ATOM 1415 N N . HIS A 1 279 ? -8.382 18.048 158.744 1.00 18.57 363 HIS A N 1
ATOM 1416 C CA . HIS A 1 279 ? -9.273 17.534 159.825 1.00 20.72 363 HIS A CA 1
ATOM 1417 C C . HIS A 1 279 ? -9.164 15.989 159.950 1.00 25.78 363 HIS A C 1
ATOM 1418 O O . HIS A 1 279 ? -10.164 15.316 160.210 1.00 26.90 363 HIS A O 1
ATOM 1425 N N . GLY A 1 280 ? -7.950 15.452 159.750 1.00 25.71 364 GLY A N 1
ATOM 1426 C CA . GLY A 1 280 ? -7.683 14.002 159.720 1.00 27.00 364 GLY A CA 1
ATOM 1427 C C . GLY A 1 280 ? -8.393 13.262 158.623 1.00 24.78 364 GLY A C 1
ATOM 1428 O O . GLY A 1 280 ? -8.729 13.785 157.597 1.00 33.34 364 GLY A O 1
ATOM 1429 N N . GLY A 1 281 ? -8.626 11.987 158.763 1.00 27.87 365 GLY A N 1
ATOM 1430 C CA . GLY A 1 281 ? -9.178 11.298 157.578 1.00 28.25 365 GLY A CA 1
ATOM 1431 C C . GLY A 1 281 ? -8.043 11.110 156.563 1.00 25.06 365 GLY A C 1
ATOM 1432 O O . GLY A 1 281 ? -6.892 11.328 156.893 1.00 23.97 365 GLY A O 1
ATOM 1433 N N . THR A 1 282 ? -8.403 10.702 155.359 1.00 25.26 366 THR A N 1
ATOM 1434 C CA . THR A 1 282 ? -7.465 10.191 154.404 1.00 23.27 366 THR A CA 1
ATOM 1435 C C . THR A 1 282 ? -7.827 10.717 153.085 1.00 20.07 366 THR A C 1
ATOM 1436 O O . THR A 1 282 ? -8.922 11.239 152.896 1.00 24.60 366 THR A O 1
ATOM 1440 N N . VAL A 1 283 ? -6.911 10.616 152.148 1.00 18.37 367 VAL A N 1
ATOM 1441 C CA . VAL A 1 283 ? -7.210 10.736 150.722 1.00 16.41 367 VAL A CA 1
ATOM 1442 C C . VAL A 1 283 ? -6.863 9.452 150.047 1.00 17.38 367 VAL A C 1
ATOM 1443 O O . VAL A 1 283 ? -6.166 8.631 150.625 1.00 18.95 367 VAL A O 1
ATOM 1447 N N . SER A 1 284 ? -7.349 9.310 148.847 1.00 17.09 368 SER A N 1
ATOM 1448 C CA . SER A 1 284 ? -7.040 8.162 148.018 1.00 21.96 368 SER A CA 1
ATOM 1449 C C . SER A 1 284 ? -5.725 8.387 147.318 1.00 22.03 368 SER A C 1
ATOM 1450 O O . SER A 1 284 ? -5.549 9.414 146.637 1.00 18.33 368 SER A O 1
ATOM 1453 N N . ALA A 1 285 ? -4.804 7.433 147.464 1.00 20.82 369 ALA A N 1
ATOM 1454 C CA . ALA A 1 285 ? -3.559 7.493 146.650 1.00 20.25 369 ALA A CA 1
ATOM 1455 C C . ALA A 1 285 ? -3.751 7.572 145.145 1.00 22.61 369 ALA A C 1
ATOM 1456 O O . ALA A 1 285 ? -2.938 8.219 144.473 1.00 21.32 369 ALA A O 1
ATOM 1458 N N . SER A 1 286 ? -4.833 6.986 144.595 1.00 23.33 370 SER A N 1
ATOM 1459 C CA . SER A 1 286 ? -5.050 7.061 143.158 1.00 25.51 370 SER A CA 1
ATOM 1460 C C . SER A 1 286 ? -5.608 8.437 142.737 1.00 21.89 370 SER A C 1
ATOM 1461 O O . SER A 1 286 ? -5.291 8.921 141.682 1.00 27.86 370 SER A O 1
ATOM 1464 N N . ASP A 1 287 ? -6.413 9.059 143.582 1.00 24.08 371 ASP A N 1
ATOM 1465 C CA . ASP A 1 287 ? -6.911 10.431 143.382 1.00 22.32 371 ASP A CA 1
ATOM 1466 C C . ASP A 1 287 ? -5.703 11.410 143.559 1.00 21.31 371 ASP A C 1
ATOM 1467 O O . ASP A 1 287 ? -5.571 12.353 142.810 1.00 20.98 371 ASP A O 1
ATOM 1472 N N . CYS A 1 288 ? -4.835 11.107 144.530 1.00 20.46 372 CYS A N 1
ATOM 1473 C CA . CYS A 1 288 ? -3.718 11.989 144.972 1.00 17.62 372 CYS A CA 1
ATOM 1474 C C . CYS A 1 288 ? -2.340 11.321 144.965 1.00 15.40 372 CYS A C 1
ATOM 1475 O O . CYS A 1 288 ? -1.718 11.168 146.028 1.00 15.34 372 CYS A O 1
ATOM 1478 N N . PRO A 1 289 ? -1.803 11.022 143.755 1.00 18.55 373 PRO A N 1
ATOM 1479 C CA . PRO A 1 289 ? -0.601 10.181 143.661 1.00 19.77 373 PRO A CA 1
ATOM 1480 C C . PRO A 1 289 ? 0.623 10.915 144.127 1.00 18.20 373 PRO A C 1
ATOM 1481 O O . PRO A 1 289 ? 1.530 10.296 144.695 1.00 16.98 373 PRO A O 1
ATOM 1485 N N . LEU A 1 290 ? 0.632 12.244 143.970 1.00 16.66 374 LEU A N 1
ATOM 1486 C CA . LEU A 1 290 ? 1.803 13.018 144.423 1.00 15.23 374 LEU A CA 1
ATOM 1487 C C . LEU A 1 290 ? 1.826 13.180 145.952 1.00 14.19 374 LEU A C 1
ATOM 1488 O O . LEU A 1 290 ? 2.889 13.074 146.624 1.00 15.70 374 LEU A O 1
ATOM 1493 N N . TYR A 1 291 ? 0.662 13.399 146.539 1.00 13.51 375 TYR A N 1
ATOM 1494 C CA . TYR A 1 291 ? 0.539 13.418 147.987 1.00 12.47 375 TYR A CA 1
ATOM 1495 C C . TYR A 1 291 ? 1.015 12.011 148.519 1.00 13.50 375 TYR A C 1
ATOM 1496 O O . TYR A 1 291 ? 1.732 11.938 149.484 1.00 13.29 375 TYR A O 1
ATOM 1505 N N . ALA A 1 292 ? 0.535 10.940 147.926 1.00 13.53 376 ALA A N 1
ATOM 1506 C CA . ALA A 1 292 ? 0.865 9.600 148.436 1.00 15.62 376 ALA A CA 1
ATOM 1507 C C . ALA A 1 292 ? 2.394 9.359 148.388 1.00 16.38 376 ALA A C 1
ATOM 1508 O O . ALA A 1 292 ? 2.983 8.907 149.385 1.00 18.38 376 ALA A O 1
ATOM 1510 N N . SER A 1 293 ? 3.017 9.740 147.291 1.00 18.44 377 SER A N 1
ATOM 1511 C CA . SER A 1 293 ? 4.472 9.546 147.137 1.00 21.89 377 SER A CA 1
ATOM 1512 C C . SER A 1 293 ? 5.281 10.455 148.049 1.00 21.79 377 SER A C 1
ATOM 1513 O O . SER A 1 293 ? 6.285 10.036 148.607 1.00 18.96 377 SER A O 1
ATOM 1516 N N . ARG A 1 294 ? 4.824 11.687 148.272 1.00 19.50 378 ARG A N 1
ATOM 1517 C CA . ARG A 1 294 ? 5.612 12.670 148.981 1.00 19.39 378 ARG A CA 1
ATOM 1518 C C . ARG A 1 294 ? 5.418 12.530 150.456 1.00 18.41 378 ARG A C 1
ATOM 1519 O O . ARG A 1 294 ? 6.358 12.722 151.241 1.00 19.51 378 ARG A O 1
ATOM 1527 N N . ILE A 1 295 ? 4.183 12.213 150.901 1.00 17.44 379 ILE A N 1
ATOM 1528 C CA . ILE A 1 295 ? 3.818 12.194 152.275 1.00 18.06 379 ILE A CA 1
ATOM 1529 C C . ILE A 1 295 ? 3.643 10.767 152.868 1.00 19.83 379 ILE A C 1
ATOM 1530 O O . ILE A 1 295 ? 3.785 10.555 154.106 1.00 18.12 379 ILE A O 1
ATOM 1535 N N . GLY A 1 296 ? 3.245 9.826 152.025 1.00 19.32 380 GLY A N 1
ATOM 1536 C CA . GLY A 1 296 ? 2.961 8.459 152.524 1.00 21.22 380 GLY A CA 1
ATOM 1537 C C . GLY A 1 296 ? 2.041 8.450 153.726 1.00 19.82 380 GLY A C 1
ATOM 1538 O O . GLY A 1 296 ? 1.026 9.196 153.812 1.00 20.27 380 GLY A O 1
ATOM 1539 N N . THR A 1 297 ? 2.378 7.591 154.662 1.00 17.96 381 THR A N 1
ATOM 1540 C CA . THR A 1 297 ? 1.608 7.382 155.869 1.00 19.40 381 THR A CA 1
ATOM 1541 C C . THR A 1 297 ? 2.119 8.147 157.068 1.00 19.33 381 THR A C 1
ATOM 1542 O O . THR A 1 297 ? 1.724 7.856 158.183 1.00 19.04 381 THR A O 1
ATOM 1546 N N . ARG A 1 298 ? 2.891 9.202 156.821 1.00 21.67 382 ARG A N 1
ATOM 1547 C CA . ARG A 1 298 ? 3.311 10.187 157.832 1.00 25.59 382 ARG A CA 1
ATOM 1548 C C . ARG A 1 298 ? 2.216 10.580 158.796 1.00 23.84 382 ARG A C 1
ATOM 1549 O O . ARG A 1 298 ? 2.469 10.713 159.996 1.00 24.31 382 ARG A O 1
ATOM 1557 N N . TYR A 1 299 ? 0.986 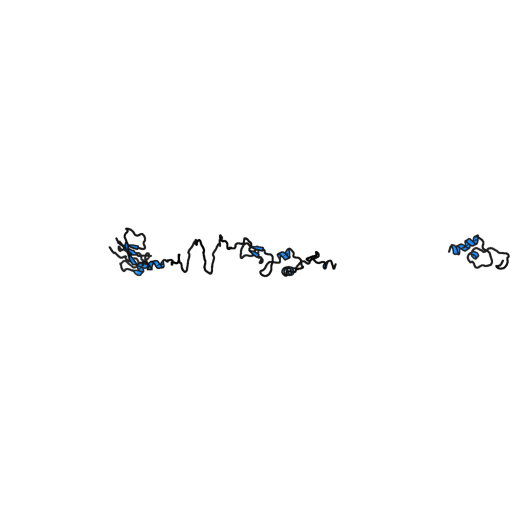10.755 158.315 1.00 21.55 383 TYR A N 1
ATOM 1558 C CA . TYR A 1 299 ? -0.135 11.182 159.177 1.00 20.72 383 TYR A CA 1
ATOM 1559 C C . TYR A 1 299 ? -1.144 10.054 159.405 1.00 23.55 383 TYR A C 1
ATOM 1560 O O . TYR A 1 299 ? -2.270 10.310 159.718 1.00 26.74 383 TYR A O 1
ATOM 1569 N N . GLY A 1 300 ? -0.702 8.803 159.318 1.00 25.30 384 GLY A N 1
ATOM 1570 C CA . GLY A 1 300 ? -1.605 7.674 159.445 1.00 25.60 384 GLY A CA 1
ATOM 1571 C C . GLY A 1 300 ? -2.147 7.154 158.133 1.00 22.98 384 GLY A C 1
ATOM 1572 O O . GLY A 1 300 ? -1.628 7.453 157.045 1.00 19.50 384 GLY A O 1
ATOM 1573 N N . GLY A 1 301 ? -3.216 6.345 158.242 1.00 22.82 385 GLY A N 1
ATOM 1574 C CA . GLY A 1 301 ? -3.805 5.696 157.085 1.00 21.28 385 GLY A CA 1
ATOM 1575 C C . GLY A 1 301 ? -2.924 4.590 156.491 1.00 21.25 385 GLY A C 1
ATOM 1576 O O . GLY A 1 301 ? -2.072 4.018 157.179 1.00 24.80 385 GLY A O 1
ATOM 1577 N N . SER A 1 302 ? -3.079 4.353 155.209 1.00 18.57 386 SER A N 1
ATOM 1578 C CA . SER A 1 302 ? -2.364 3.285 154.542 1.00 19.06 386 SER A CA 1
ATOM 1579 C C . SER A 1 302 ? -1.780 3.790 153.290 1.00 19.18 386 SER A C 1
ATOM 1580 O O . SER A 1 302 ? -2.076 4.931 152.885 1.00 17.54 386 SER A O 1
ATOM 1583 N N . SER A 1 303 ? -1.013 2.938 152.587 1.00 17.25 387 SER A N 1
ATOM 1584 C CA . SER A 1 303 ? -0.433 3.381 151.347 1.00 17.42 387 SER A CA 1
ATOM 1585 C C . SER A 1 303 ? -1.459 3.741 150.272 1.00 18.16 387 SER A C 1
ATOM 1586 O O . SER A 1 303 ? -1.233 4.651 149.490 1.00 16.44 387 SER A O 1
ATOM 1589 N N . SER A 1 304 ? -2.535 2.950 150.165 1.00 16.76 388 SER A N 1
ATOM 1590 C CA . SER A 1 304 ? -3.661 3.294 149.298 1.00 16.91 388 SER A CA 1
ATOM 1591 C C . SER A 1 304 ? -4.510 4.496 149.700 1.00 15.16 388 SER A C 1
ATOM 1592 O O . SER A 1 304 ? -5.177 5.101 148.782 1.00 17.23 388 SER A O 1
ATOM 1595 N N . ASN A 1 305 ? -4.583 4.707 150.996 1.00 16.47 389 ASN A N 1
ATOM 1596 C CA . ASN A 1 305 ? -5.400 5.761 151.703 1.00 19.63 389 ASN A CA 1
ATOM 1597 C C . ASN A 1 305 ? -4.622 6.499 152.766 1.00 14.80 389 ASN A C 1
ATOM 1598 O O . ASN A 1 305 ? -4.835 6.375 153.955 1.00 18.42 389 ASN A O 1
ATOM 1603 N N . PRO A 1 306 ? -3.613 7.285 152.329 1.00 14.83 390 PRO A N 1
ATOM 1604 C CA . PRO A 1 306 ? -2.806 8.020 153.256 1.00 15.72 390 PRO A CA 1
ATOM 1605 C C . PRO A 1 306 ? -3.589 9.056 154.046 1.00 16.22 390 PRO A C 1
ATOM 1606 O O . PRO A 1 306 ? -4.532 9.674 153.490 1.00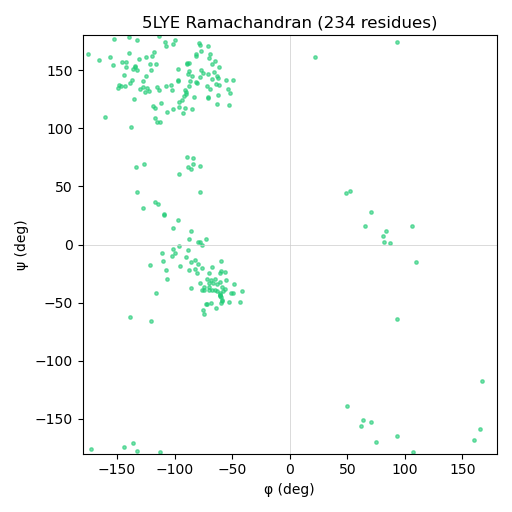 15.98 390 PRO A O 1
ATOM 1610 N N . GLY A 1 307 ? -3.191 9.227 155.299 1.00 14.85 391 GLY A N 1
ATOM 1611 C CA . GLY A 1 307 ? -3.812 10.121 156.239 1.00 15.21 391 GLY A CA 1
ATOM 1612 C C . GLY A 1 307 ? -3.450 11.609 155.942 1.00 15.71 391 GLY A C 1
ATOM 1613 O O . GLY A 1 307 ? -2.401 11.928 155.375 1.00 13.37 391 GLY A O 1
ATOM 1614 N N . LEU A 1 308 ? -4.410 12.475 156.247 1.00 16.84 392 LEU A N 1
ATOM 1615 C CA . LEU A 1 308 ? -4.215 13.920 156.286 1.00 17.49 392 LEU A CA 1
ATOM 1616 C C . LEU A 1 308 ? -3.957 14.376 157.666 1.00 19.94 392 LEU A C 1
ATOM 1617 O O . LEU A 1 308 ? -4.459 13.751 158.608 1.00 21.26 392 LEU A O 1
ATOM 1622 N N . PRO A 1 309 ? -3.204 15.475 157.827 1.00 18.90 393 PRO A N 1
ATOM 1623 C CA . PRO A 1 309 ? -2.995 16.000 159.161 1.00 21.20 393 PRO A CA 1
ATOM 1624 C C . PRO A 1 309 ? -4.313 16.428 159.808 1.00 20.38 393 PRO A C 1
ATOM 1625 O O . PRO A 1 309 ? -5.286 16.676 159.121 1.00 20.38 393 PRO A O 1
ATOM 1629 N N . ASP A 1 310 ? -4.349 16.382 161.129 1.00 26.18 394 ASP A N 1
ATOM 1630 C CA . ASP A 1 310 ? -5.510 16.819 161.906 1.00 30.73 394 ASP A CA 1
ATOM 1631 C C . ASP A 1 310 ? -5.030 17.994 162.677 1.00 31.45 394 ASP A C 1
ATOM 1632 O O . ASP A 1 310 ? -4.224 17.813 163.568 1.00 32.51 394 ASP A O 1
ATOM 1637 N N . MET A 1 311 ? -5.416 19.208 162.284 1.00 29.79 395 MET A N 1
ATOM 1638 C CA . MET A 1 311 ? -4.831 20.405 162.928 1.00 31.84 395 MET A CA 1
ATOM 1639 C C . MET A 1 311 ? -5.887 21.196 163.710 1.00 38.00 395 MET A C 1
ATOM 1640 O O . MET A 1 311 ? -5.813 22.406 163.825 1.00 47.72 395 MET A O 1
ATOM 1645 N N . ARG A 1 312 ? -6.835 20.497 164.298 1.00 44.79 396 ARG A N 1
ATOM 1646 C CA . ARG A 1 312 ? -7.931 21.152 165.031 1.00 52.48 396 ARG A CA 1
ATOM 1647 C C . ARG A 1 312 ? -7.607 21.364 166.504 1.00 55.62 396 ARG A C 1
ATOM 1648 O O . ARG A 1 312 ? -7.110 20.448 167.163 1.00 62.20 396 ARG A O 1
ATOM 1656 N N . LEU A 1 314 ? -11.400 29.937 161.769 1.00 31.96 519 LEU A N 1
ATOM 1657 C CA . LEU A 1 314 ? -10.544 29.645 160.583 1.00 26.69 519 LEU A CA 1
ATOM 1658 C C . LEU A 1 314 ? -10.182 28.149 160.608 1.00 23.68 519 LEU A C 1
ATOM 1659 O O . LEU A 1 314 ? -10.289 27.523 161.639 1.00 26.03 519 LEU A O 1
ATOM 1664 N N . ASN A 1 315 ? -9.759 27.589 159.483 1.00 19.69 520 ASN A N 1
ATOM 1665 C CA . ASN A 1 315 ? -9.296 26.225 159.422 1.00 17.04 520 ASN A CA 1
ATOM 1666 C C . ASN A 1 315 ? -7.959 26.168 158.681 1.00 16.46 520 ASN A C 1
ATOM 1667 O O . ASN A 1 315 ? -7.648 27.038 157.860 1.00 15.05 520 ASN A O 1
ATOM 1672 N N . TYR A 1 316 ? -7.244 25.090 158.911 1.00 14.89 521 TYR A N 1
ATOM 1673 C CA . TYR A 1 316 ? -6.094 24.745 158.066 1.00 14.12 521 TYR A CA 1
ATOM 1674 C C . TYR A 1 316 ? -6.531 23.901 156.865 1.00 12.42 521 TYR A C 1
ATOM 1675 O O . TYR A 1 316 ? -7.400 23.006 156.972 1.00 12.34 521 TYR A O 1
ATOM 1684 N N . ILE A 1 317 ? -5.834 24.106 155.744 1.00 12.06 522 ILE A N 1
ATOM 1685 C CA . ILE A 1 317 ? -6.035 23.358 154.531 1.00 11.28 522 ILE A CA 1
ATOM 1686 C C . ILE A 1 317 ? -4.678 22.891 153.967 1.00 11.70 522 ILE A C 1
ATOM 1687 O O . ILE A 1 317 ? -3.625 23.532 154.134 1.00 12.56 522 ILE A O 1
ATOM 1692 N N . ILE A 1 318 ? -4.703 21.790 153.300 1.00 11.34 523 ILE A N 1
ATOM 1693 C CA . ILE A 1 318 ? -3.518 21.222 152.706 1.00 11.66 523 ILE A CA 1
ATOM 1694 C C . ILE A 1 318 ? -3.716 20.914 151.233 1.00 11.31 523 ILE A C 1
ATOM 1695 O O . ILE A 1 318 ? -4.757 20.456 150.801 1.00 10.45 523 ILE A O 1
ATOM 1700 N N . LYS A 1 319 ? -2.672 21.178 150.443 1.00 11.04 524 LYS A N 1
ATOM 1701 C CA . LYS A 1 319 ? -2.746 20.986 149.005 1.00 12.27 524 LYS A CA 1
ATOM 1702 C C . LYS A 1 319 ? -2.431 19.515 148.748 1.00 12.49 524 LYS A C 1
ATOM 1703 O O . LYS A 1 319 ? -1.315 19.036 149.041 1.00 10.77 524 LYS A O 1
ATOM 1709 N N . VAL A 1 320 ? -3.419 18.815 148.204 1.00 12.61 525 VAL A N 1
ATOM 1710 C CA . VAL A 1 320 ? -3.332 17.342 148.006 1.00 13.51 525 VAL A CA 1
ATOM 1711 C C . VAL A 1 320 ? -3.165 16.894 146.587 1.00 13.96 525 VAL A C 1
ATOM 1712 O O . VAL A 1 320 ? -2.735 15.789 146.364 1.00 14.14 525 VAL A O 1
ATOM 1716 N N . LYS A 1 321 ? -3.540 17.705 145.619 1.00 14.24 526 LYS A N 1
ATOM 1717 C CA . LYS A 1 321 ? -3.349 17.328 144.269 1.00 17.39 526 LYS A CA 1
ATOM 1718 C C . LYS A 1 321 ? -3.280 18.548 143.402 1.00 17.82 526 LYS A C 1
ATOM 1719 O O . LYS A 1 321 ? -3.645 19.654 143.849 1.00 15.35 526 LYS A O 1
ATOM 1725 N N . GLU A 1 322 ? -2.728 18.337 142.212 1.00 18.06 527 GLU A N 1
ATOM 1726 C CA . GLU A 1 322 ? -2.662 19.381 141.198 1.00 23.15 527 GLU A CA 1
ATOM 1727 C C . GLU A 1 322 ? -4.038 19.664 140.586 1.00 25.75 527 GLU A C 1
ATOM 1728 O O . GLU A 1 322 ? -4.370 20.825 140.206 1.00 24.01 527 GLU A O 1
#

InterPro domains:
  IPR011083 Phage tail collar domain [PF07484] (344-400)
  IPR015173 Bacteriophage T4, Gp12 [PF09089] (246-326)
  IPR027448 Short tail fibre protein, C-terminal [PF14928] (433-525)
  IPR037053 Phage tail collar domain superfamily [G3DSA:3.90.1340.10] (330-396)
  IPR044916 Short tail fibre protein, C-terminal superfamily [G3DSA:4.10.1070.10] (397-518)

Nearest PDB structures (foldseek):
  5lye-assembly1_A-3  TM=1.004E+00  e=2.801E-47  Tequatrovirus T2
  5iv5-assembly1_O  TM=8.087E-01  e=4.092E-34  Tequatrovirus T4
  1pdi-assembly1_A  TM=1.000E+00  e=2.503E-23  Tequatrovirus T4
  1ocy-assembly1_A  TM=9.934E-01  e=4.344E-12  Tequatrovirus T4
  5nxh-assembly1_C  TM=2.539E-01  e=5.663E-06  Tequatrovirus T4

Organism: Enterobacteria phage T4 (NCBI:txid10665)